Protein AF-A0A2G1WQ79-F1 (afdb_monomer_lite)

pLDDT: mean 85.89, std 14.42, range [41.16, 98.31]

Foldseek 3Di:
DAAEALLAQVVCVVVQQHHPFLADDDDDDDVPPCSLVSLLSSQLLLLCVVFPVPVSCVRRNDGGPSHDRFPAAEEEEQADDLVRSLVVSVVRDPPVSSVGRSVGYHYHYNPCLNCVPPPDDPVVRDDPDDDPDDDDPDCRLVSSLVVVVVCCVVPVASYHYHYHDLCSNVVVDDPPHDPVVSVVSVVVSSVVRNVSVD

Radius of gyration: 17.74 Å; chains: 1; bounding box: 44×34×51 Å

Sequence (198 aa):
MSSVPFGIARLDSIFGGGAPAGSVVLLAGEAGAGAREFAYTSAAMNALARTDEELFDLYYGDIDADAALPDSVHYISFTADTDAITREMAYTMADEIVDTAVDEIAFRDLSPEYFQLSPVPRDWYETETASITELGDRGEYEDVLTAFGDYLSEHGRGSLVCIDSVTDLVSMVSDDTDWSDVAMVMKGLKKAAYEWDA

Secondary structure (DSSP, 8-state):
-PEEP-S-HHHHHHHTSSEETT--------TTSSHHHHHHHHHHHHHHTTT-HHHHHHHT-PPPTTB---SEEEEEESS--HHHHHHHHHHHS-HHHHHHHHTTEEEEE-HHHHHTT-SS-GGGT--S---S----SS-HHHHHHHHHHHHHHHH-TTEEEEEETTTHHHHT--TT--HHHHHHHHHHHHHHHHHHH-

Structure (mmCIF, N/CA/C/O backbone):
data_AF-A0A2G1WQ79-F1
#
_entry.id   AF-A0A2G1WQ79-F1
#
loop_
_atom_site.group_PDB
_atom_site.id
_atom_site.type_symbol
_atom_site.label_atom_id
_atom_site.label_alt_id
_atom_site.label_comp_id
_atom_site.label_asym_id
_atom_site.label_entity_id
_atom_site.label_seq_id
_atom_site.pdbx_PDB_ins_code
_atom_site.Cartn_x
_atom_site.Cartn_y
_atom_site.Cartn_z
_atom_site.occupancy
_atom_site.B_iso_or_equiv
_atom_site.auth_seq_id
_atom_site.auth_comp_id
_atom_site.auth_asym_id
_atom_site.auth_atom_id
_atom_site.pdbx_PDB_model_num
ATOM 1 N N . MET A 1 1 ? -18.754 3.807 5.052 1.00 57.84 1 MET A N 1
ATOM 2 C CA . MET A 1 1 ? -17.465 3.530 4.397 1.00 57.84 1 MET A CA 1
ATOM 3 C C . MET A 1 1 ? -16.537 3.202 5.530 1.00 57.84 1 MET A C 1
ATOM 5 O O . MET A 1 1 ? -16.446 4.034 6.425 1.00 57.84 1 MET A O 1
ATOM 9 N N . SER A 1 2 ? -16.008 1.987 5.557 1.00 84.44 2 SER A N 1
ATOM 10 C CA . SER A 1 2 ? -15.055 1.591 6.586 1.00 84.44 2 SER A CA 1
ATOM 11 C C . SER A 1 2 ? -13.703 2.241 6.308 1.00 84.44 2 SER A C 1
ATOM 13 O O . SER A 1 2 ? -13.310 2.399 5.149 1.00 84.44 2 SER A O 1
ATOM 15 N N . SER A 1 3 ? -13.017 2.666 7.356 1.00 92.38 3 SER A N 1
ATOM 16 C CA . SER A 1 3 ? -11.622 3.100 7.308 1.00 92.38 3 SER A CA 1
ATOM 17 C C . SER A 1 3 ? -10.689 1.900 7.504 1.00 92.38 3 SER A C 1
ATOM 19 O O . SER A 1 3 ? -11.047 0.929 8.158 1.00 92.38 3 SER A O 1
ATOM 21 N N . VAL A 1 4 ? -9.505 1.942 6.904 1.00 94.94 4 VAL A N 1
ATOM 22 C CA . VAL A 1 4 ? -8.431 0.967 7.101 1.00 94.94 4 VAL A CA 1
ATOM 23 C C . VAL A 1 4 ? -7.404 1.589 8.051 1.00 94.94 4 VAL A C 1
ATOM 25 O O . VAL A 1 4 ? -6.912 2.685 7.746 1.00 94.94 4 VAL A O 1
ATOM 28 N N . PRO A 1 5 ? -7.063 0.929 9.173 1.00 96.00 5 PRO A N 1
ATOM 29 C CA . PRO A 1 5 ? -6.087 1.449 10.123 1.00 96.00 5 PRO A CA 1
ATOM 30 C C . PRO A 1 5 ? -4.717 1.708 9.491 1.00 96.00 5 PRO A C 1
ATOM 32 O O . PRO A 1 5 ? -4.207 0.903 8.713 1.00 96.00 5 PRO A O 1
ATOM 35 N N . PHE A 1 6 ? -4.062 2.793 9.894 1.00 95.75 6 PHE A N 1
ATOM 36 C CA . PHE A 1 6 ? -2.644 3.034 9.631 1.00 95.75 6 PHE A CA 1
ATOM 37 C C . PHE A 1 6 ? -1.725 2.204 10.533 1.00 95.75 6 PHE A C 1
ATOM 39 O O . PHE A 1 6 ? -0.509 2.265 10.375 1.00 95.75 6 PHE A O 1
ATOM 46 N N . GLY A 1 7 ? -2.264 1.480 11.518 1.00 94.81 7 GLY A N 1
ATOM 47 C CA . GLY A 1 7 ? -1.464 0.718 12.477 1.00 94.81 7 GLY A CA 1
ATOM 48 C C . GLY A 1 7 ? -0.873 1.581 13.595 1.00 94.81 7 GLY A C 1
ATOM 49 O O . GLY A 1 7 ? -0.013 1.127 14.344 1.00 94.81 7 GLY A O 1
ATOM 50 N N . ILE A 1 8 ? -1.330 2.829 13.745 1.00 95.19 8 ILE A N 1
ATOM 51 C CA . ILE A 1 8 ? -0.881 3.741 14.799 1.00 95.19 8 ILE A CA 1
ATOM 52 C C . ILE A 1 8 ? -2.111 4.236 15.554 1.00 95.19 8 ILE A C 1
ATOM 54 O O . ILE A 1 8 ? -2.712 5.239 15.176 1.00 95.19 8 ILE A O 1
ATOM 58 N N . ALA A 1 9 ? -2.439 3.601 16.682 1.00 93.31 9 ALA A N 1
ATOM 59 C CA . ALA A 1 9 ? -3.685 3.830 17.425 1.00 93.31 9 ALA A CA 1
ATOM 60 C C . ALA A 1 9 ? -4.020 5.317 17.692 1.00 93.31 9 ALA A C 1
ATOM 62 O O . ALA A 1 9 ? -5.159 5.770 17.538 1.00 93.31 9 ALA A O 1
ATOM 63 N N . ARG A 1 10 ? -3.021 6.138 18.052 1.00 93.12 10 ARG A N 1
ATOM 64 C CA . ARG A 1 10 ? -3.239 7.586 18.250 1.00 93.12 10 ARG A CA 1
ATOM 65 C C . ARG A 1 10 ? -3.546 8.338 16.961 1.00 93.12 10 ARG A C 1
ATOM 67 O O . ARG A 1 10 ? -4.259 9.331 17.009 1.00 93.12 10 ARG A O 1
ATOM 74 N N . LEU A 1 11 ? -2.958 7.930 15.846 1.00 93.94 11 LEU A N 1
ATOM 75 C CA . LEU A 1 11 ? -3.223 8.550 14.557 1.00 93.94 11 LEU A CA 1
ATOM 76 C C . LEU A 1 11 ? -4.584 8.104 14.028 1.00 93.94 11 LEU A C 1
ATOM 78 O O . LEU A 1 11 ? -5.379 8.937 13.606 1.00 93.94 11 LEU A O 1
ATOM 82 N N . ASP A 1 12 ? -4.871 6.811 14.131 1.00 95.25 12 ASP A N 1
ATOM 83 C CA . ASP A 1 12 ? -6.124 6.221 13.678 1.00 95.25 12 ASP A CA 1
ATOM 84 C C . ASP A 1 12 ? -7.319 6.809 14.428 1.00 95.25 12 ASP A C 1
ATOM 86 O O . ASP A 1 12 ? -8.290 7.220 13.799 1.00 95.25 12 ASP A O 1
ATOM 90 N N . SER A 1 13 ? -7.216 7.009 15.745 1.00 90.94 13 SER A N 1
ATOM 91 C CA . SER A 1 13 ? -8.258 7.710 16.517 1.00 90.94 13 SER A CA 1
ATOM 92 C C . SER A 1 13 ? -8.460 9.180 16.116 1.00 90.94 13 SER A C 1
ATOM 94 O O . SER A 1 13 ? -9.569 9.697 16.238 1.00 90.94 13 SER A O 1
ATOM 96 N N . ILE A 1 14 ? -7.433 9.872 15.605 1.00 92.56 14 ILE A N 1
ATOM 97 C CA . ILE A 1 14 ? -7.581 11.243 15.080 1.00 92.56 14 ILE A CA 1
ATOM 98 C C . ILE A 1 14 ? -8.365 11.241 13.760 1.00 92.56 14 ILE A C 1
ATOM 100 O O . ILE A 1 14 ? -9.114 12.184 13.496 1.00 92.56 14 ILE A O 1
ATOM 104 N N . PHE A 1 15 ? -8.201 10.198 12.944 1.00 89.62 15 PHE A N 1
ATOM 105 C CA . PHE A 1 15 ? -8.840 10.072 11.633 1.00 89.62 15 PHE A CA 1
ATOM 106 C C . PHE A 1 15 ? -10.124 9.229 11.630 1.00 89.62 15 PHE A C 1
ATOM 108 O O . PHE A 1 15 ? -10.752 9.113 10.581 1.00 89.62 15 PHE A O 1
ATOM 115 N N . GLY A 1 16 ? -10.552 8.703 12.783 1.00 89.44 16 GLY A N 1
ATOM 116 C CA . GLY A 1 16 ? -11.742 7.854 12.892 1.00 89.44 16 GLY A CA 1
ATOM 117 C C . GLY A 1 16 ? -11.524 6.478 12.266 1.00 89.44 16 GLY A C 1
ATOM 118 O O . GLY A 1 16 ? -12.264 6.073 11.374 1.00 89.44 16 GLY A O 1
ATOM 119 N N . GLY A 1 17 ? -10.452 5.794 12.672 1.00 91.19 17 GLY A N 1
ATOM 120 C CA . GLY A 1 17 ? -10.144 4.430 12.241 1.00 91.19 17 GLY A CA 1
ATOM 121 C C . GLY A 1 17 ? -9.137 4.296 11.100 1.00 91.19 17 GLY A C 1
ATOM 122 O O . GLY A 1 17 ? -8.897 3.184 10.647 1.00 91.19 17 GLY A O 1
ATOM 123 N N . GLY A 1 18 ? -8.545 5.405 10.645 1.00 94.19 18 GLY A N 1
ATOM 124 C CA . GLY A 1 18 ? -7.481 5.416 9.636 1.00 94.19 18 GLY A CA 1
ATOM 125 C C . GLY A 1 18 ? -7.905 6.014 8.293 1.00 94.19 18 GLY A C 1
ATOM 126 O O . GLY A 1 18 ? -8.674 6.978 8.238 1.00 94.19 18 GLY A O 1
ATOM 127 N N . ALA A 1 19 ? -7.368 5.492 7.192 1.00 93.69 19 ALA A N 1
ATOM 128 C CA . ALA A 1 19 ? -7.663 5.986 5.848 1.00 93.69 19 ALA A CA 1
ATOM 129 C C . ALA A 1 19 ? -9.020 5.463 5.359 1.00 93.69 19 ALA A C 1
ATOM 131 O O . ALA A 1 19 ? -9.277 4.274 5.497 1.00 93.69 19 ALA A O 1
ATOM 132 N N . PRO A 1 20 ? -9.881 6.270 4.717 1.00 93.06 20 PRO A N 1
ATOM 133 C CA . PRO A 1 20 ? -11.062 5.732 4.046 1.00 93.06 20 PRO A CA 1
ATOM 134 C C . PRO A 1 20 ? -10.668 4.639 3.046 1.00 93.06 20 PRO A C 1
ATOM 136 O O . PRO A 1 20 ? -9.718 4.829 2.279 1.00 93.06 20 PRO A O 1
ATOM 139 N N . ALA A 1 21 ? -11.388 3.520 3.032 1.00 91.88 21 ALA A N 1
ATOM 140 C CA . ALA A 1 21 ? -11.156 2.487 2.035 1.00 91.88 21 ALA A CA 1
ATOM 141 C C . ALA A 1 21 ? -11.353 3.041 0.599 1.00 91.88 21 ALA A C 1
ATOM 143 O O . ALA A 1 21 ? -12.000 4.073 0.373 1.00 91.88 21 ALA A O 1
ATOM 144 N N . GLY A 1 22 ? -10.624 2.454 -0.354 1.00 92.81 22 GLY A N 1
ATOM 145 C CA . GLY A 1 22 ? -10.513 2.955 -1.729 1.00 92.81 22 GLY A CA 1
ATOM 146 C C . GLY A 1 22 ? -9.751 4.276 -1.897 1.00 92.81 22 GLY A C 1
ATOM 147 O O . GLY A 1 22 ? -9.851 4.930 -2.941 1.00 92.81 22 GLY A O 1
ATOM 148 N N . SER A 1 23 ? -8.995 4.708 -0.884 1.00 92.88 23 SER A N 1
ATOM 149 C CA . SER A 1 23 ? -8.138 5.893 -0.963 1.00 92.88 23 SER A CA 1
ATOM 150 C C . SER A 1 23 ? -6.669 5.546 -1.218 1.00 92.88 23 SER A C 1
ATOM 152 O O . SER A 1 23 ? -6.224 4.419 -1.030 1.00 92.88 23 SER A O 1
ATOM 154 N N . VAL A 1 24 ? -5.909 6.547 -1.666 1.00 94.38 24 VAL A N 1
ATOM 155 C CA . VAL A 1 24 ? -4.448 6.475 -1.795 1.00 94.38 24 VAL A CA 1
ATOM 156 C C . VAL A 1 24 ? -3.853 7.530 -0.878 1.00 94.38 24 VAL A C 1
ATOM 158 O O . VAL A 1 24 ? -4.160 8.719 -1.021 1.00 94.38 24 VAL A O 1
ATOM 161 N N . VAL A 1 25 ? -2.992 7.101 0.042 1.00 94.50 25 VAL A N 1
ATOM 162 C CA . VAL A 1 25 ? -2.287 7.974 0.984 1.00 94.50 25 VAL A CA 1
ATOM 163 C C . VAL A 1 25 ? -0.833 8.098 0.546 1.00 94.50 25 VAL A C 1
ATOM 165 O O . VAL A 1 25 ? -0.101 7.116 0.506 1.00 94.50 25 VAL A O 1
ATOM 168 N N . LEU A 1 26 ? -0.417 9.316 0.196 1.00 93.31 26 LEU A N 1
ATOM 169 C CA . LEU A 1 26 ? 0.967 9.608 -0.170 1.00 93.31 26 LEU A CA 1
ATOM 170 C C . LEU A 1 26 ? 1.729 10.120 1.054 1.00 93.31 26 LEU A C 1
ATOM 172 O O . LEU A 1 26 ? 1.433 11.204 1.561 1.00 93.31 26 LEU A O 1
ATOM 176 N N . LEU A 1 27 ? 2.732 9.364 1.492 1.00 92.44 27 LEU A N 1
ATOM 177 C CA . LEU A 1 27 ? 3.645 9.770 2.557 1.00 92.44 27 LEU A CA 1
ATOM 178 C C . LEU A 1 27 ? 4.760 10.632 1.959 1.00 92.44 27 LEU A C 1
ATOM 180 O O . LEU A 1 27 ? 5.624 10.136 1.242 1.00 92.44 27 LEU A O 1
ATOM 184 N N . ALA A 1 28 ? 4.728 11.935 2.235 1.00 90.88 28 ALA A N 1
ATOM 185 C CA . ALA A 1 28 ? 5.751 12.877 1.792 1.00 90.88 28 ALA A CA 1
ATOM 186 C C . ALA A 1 28 ? 6.527 13.403 3.004 1.00 90.88 28 ALA A C 1
ATOM 188 O O . ALA A 1 28 ? 5.964 14.087 3.859 1.00 90.88 28 ALA A O 1
ATOM 189 N N . GLY A 1 29 ? 7.820 13.096 3.068 1.00 86.12 29 GLY A N 1
ATOM 190 C CA . GLY A 1 29 ? 8.700 13.515 4.153 1.00 86.12 29 GLY A CA 1
ATOM 191 C C . GLY A 1 29 ? 10.157 13.590 3.710 1.00 86.12 29 GLY A C 1
ATOM 192 O O . GLY A 1 29 ? 10.536 13.027 2.686 1.00 86.12 29 GLY A O 1
ATOM 193 N N . GLU A 1 30 ? 10.968 14.316 4.476 1.00 88.44 30 GLU A N 1
ATOM 194 C CA . GLU A 1 30 ? 12.421 14.335 4.294 1.00 88.44 30 GLU A CA 1
ATOM 195 C C . GLU A 1 30 ? 13.052 13.028 4.801 1.00 88.44 30 GLU A C 1
ATOM 197 O O . GLU A 1 30 ? 12.440 12.269 5.558 1.00 88.44 30 GLU A O 1
ATOM 202 N N . ALA A 1 31 ? 14.299 12.764 4.406 1.00 85.00 31 ALA A N 1
ATOM 203 C CA . ALA A 1 31 ? 15.043 11.615 4.909 1.00 85.00 31 ALA A CA 1
ATOM 204 C C . ALA A 1 31 ? 15.093 11.629 6.450 1.00 85.00 31 ALA A C 1
ATOM 206 O O . ALA A 1 31 ? 15.453 12.636 7.061 1.00 85.00 31 ALA A O 1
ATOM 207 N N . GLY A 1 32 ? 14.722 10.509 7.073 1.00 85.19 32 GLY A N 1
ATOM 208 C CA . GLY A 1 32 ? 14.643 10.386 8.532 1.00 85.19 32 GLY A CA 1
ATOM 209 C C . GLY A 1 32 ? 13.378 10.976 9.170 1.00 85.19 32 GLY A C 1
ATOM 210 O O . GLY A 1 32 ? 13.280 10.993 10.393 1.00 85.19 32 GLY A O 1
ATOM 211 N N . ALA A 1 33 ? 12.395 11.434 8.385 1.00 91.25 33 ALA A N 1
ATOM 212 C CA . ALA A 1 33 ? 11.110 11.909 8.910 1.00 91.25 33 ALA A CA 1
ATOM 213 C C . ALA A 1 33 ? 10.148 10.779 9.335 1.00 91.25 33 ALA A C 1
ATOM 215 O O . ALA A 1 33 ? 9.066 11.072 9.839 1.00 91.25 33 ALA A O 1
ATOM 216 N N . GLY A 1 34 ? 10.520 9.509 9.138 1.00 91.62 34 GLY A N 1
ATOM 217 C CA . GLY A 1 34 ? 9.728 8.357 9.576 1.00 91.62 34 GLY A CA 1
ATOM 218 C C . GLY A 1 34 ? 8.769 7.778 8.530 1.00 91.62 34 GLY A C 1
ATOM 219 O O . GLY A 1 34 ? 7.899 6.997 8.892 1.00 91.62 34 GLY A O 1
ATOM 220 N N . ALA A 1 35 ? 8.847 8.180 7.254 1.00 92.75 35 ALA A N 1
ATOM 221 C CA . ALA A 1 35 ? 7.892 7.726 6.231 1.00 92.75 35 ALA A CA 1
ATOM 222 C C . ALA A 1 35 ? 7.987 6.215 5.955 1.00 92.75 35 ALA A C 1
ATOM 224 O O . ALA A 1 35 ? 6.964 5.557 5.768 1.00 92.75 35 ALA A O 1
ATOM 225 N N . ARG A 1 36 ? 9.206 5.665 5.971 1.00 92.25 36 ARG A N 1
ATOM 226 C CA . ARG A 1 36 ? 9.441 4.234 5.756 1.00 92.25 36 ARG A CA 1
ATOM 227 C C . ARG A 1 36 ? 9.007 3.421 6.972 1.00 92.25 36 ARG A C 1
ATOM 229 O O . ARG A 1 36 ? 8.264 2.457 6.840 1.00 92.25 36 ARG A O 1
ATOM 236 N N . GLU A 1 37 ? 9.363 3.889 8.164 1.00 94.94 37 GLU A N 1
ATOM 237 C CA . GLU A 1 37 ? 8.956 3.311 9.445 1.00 94.94 37 GLU A CA 1
ATOM 238 C C . GLU A 1 37 ? 7.434 3.341 9.625 1.00 94.94 37 GLU A C 1
ATOM 240 O O . GLU A 1 37 ? 6.848 2.405 10.168 1.00 94.94 37 GLU A O 1
ATOM 245 N N . PHE A 1 38 ? 6.772 4.385 9.121 1.00 95.88 38 PHE A N 1
ATOM 246 C CA . PHE A 1 38 ? 5.318 4.447 9.052 1.00 95.88 38 PHE A CA 1
ATOM 247 C C . PHE A 1 38 ? 4.755 3.338 8.160 1.00 95.88 38 PHE A C 1
ATOM 249 O O . PHE A 1 38 ? 3.831 2.643 8.574 1.00 95.88 38 PHE A O 1
ATOM 256 N N . ALA A 1 39 ? 5.305 3.146 6.956 1.00 95.94 39 ALA A N 1
ATOM 257 C CA . ALA A 1 39 ? 4.863 2.086 6.051 1.00 95.94 39 ALA A CA 1
ATOM 258 C C . ALA A 1 39 ? 5.087 0.689 6.656 1.00 95.94 39 ALA A C 1
ATOM 260 O O . ALA A 1 39 ? 4.185 -0.145 6.595 1.00 95.94 39 ALA A O 1
ATOM 261 N N . TYR A 1 40 ? 6.235 0.453 7.301 1.00 96.94 40 TYR A N 1
ATOM 262 C CA . TYR A 1 40 ? 6.512 -0.786 8.040 1.00 96.94 40 TYR A CA 1
ATOM 263 C C . TYR A 1 40 ? 5.507 -1.022 9.160 1.00 96.94 40 TYR A C 1
ATOM 265 O O . TYR A 1 40 ? 4.926 -2.099 9.240 1.00 96.94 40 TYR A O 1
ATOM 273 N N . THR A 1 41 ? 5.242 0.000 9.975 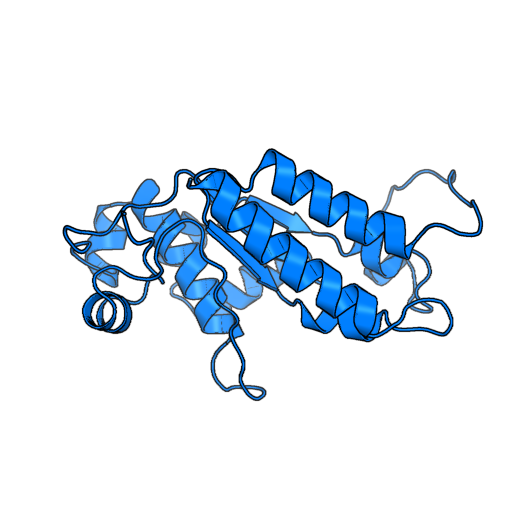1.00 96.88 41 THR A N 1
ATOM 274 C CA . THR A 1 41 ? 4.268 -0.086 11.070 1.00 96.88 41 THR A CA 1
ATOM 275 C C . THR A 1 41 ? 2.869 -0.382 10.538 1.00 96.88 41 THR A C 1
ATOM 277 O O . THR A 1 41 ? 2.190 -1.265 11.055 1.00 96.88 41 THR A O 1
ATOM 280 N N . SER A 1 42 ? 2.452 0.310 9.477 1.00 97.31 42 SER A N 1
ATOM 281 C CA . SER A 1 42 ? 1.146 0.115 8.851 1.00 97.31 42 SER A CA 1
ATOM 282 C C . SER A 1 42 ? 0.980 -1.298 8.307 1.00 97.31 42 SER A C 1
ATOM 284 O O . SER A 1 42 ? -0.055 -1.916 8.553 1.00 97.31 42 SER A O 1
ATOM 286 N N . ALA A 1 43 ? 1.982 -1.826 7.605 1.00 97.69 43 ALA A N 1
ATOM 287 C CA . ALA A 1 43 ? 1.942 -3.190 7.095 1.00 97.69 43 ALA A CA 1
ATOM 288 C C . ALA A 1 43 ? 1.939 -4.217 8.236 1.00 97.69 43 ALA A C 1
ATOM 290 O O . ALA A 1 43 ? 1.053 -5.068 8.300 1.00 97.69 43 ALA A O 1
ATOM 291 N N . ALA A 1 44 ? 2.881 -4.093 9.173 1.00 97.44 44 ALA A N 1
ATOM 292 C CA . ALA A 1 44 ? 3.054 -5.041 10.263 1.00 97.44 44 ALA A CA 1
ATOM 293 C C . ALA A 1 44 ? 1.836 -5.109 11.182 1.00 97.44 44 ALA A C 1
ATOM 295 O O . ALA A 1 44 ? 1.370 -6.198 11.486 1.00 97.44 44 ALA A O 1
ATOM 296 N N . MET A 1 45 ? 1.276 -3.969 11.592 1.00 96.88 45 MET A N 1
ATOM 297 C CA . MET A 1 45 ? 0.146 -3.953 12.525 1.00 96.88 45 MET A CA 1
ATOM 298 C C . MET A 1 45 ? -1.134 -4.492 11.885 1.00 96.88 45 MET A C 1
ATOM 300 O O . MET A 1 45 ? -1.863 -5.239 12.528 1.00 96.88 45 MET A O 1
ATOM 304 N N . ASN A 1 46 ? -1.397 -4.178 10.612 1.00 96.44 46 ASN A N 1
ATOM 305 C CA . ASN A 1 46 ? -2.563 -4.731 9.916 1.00 96.44 46 ASN A CA 1
ATOM 306 C C . ASN A 1 46 ? -2.413 -6.231 9.610 1.00 96.44 46 ASN A C 1
ATOM 308 O O . ASN A 1 46 ? -3.415 -6.942 9.584 1.00 96.44 46 ASN A O 1
ATOM 312 N N . ALA A 1 47 ? -1.188 -6.727 9.408 1.00 96.25 47 ALA A N 1
ATOM 313 C CA . ALA A 1 47 ? -0.925 -8.161 9.290 1.00 96.25 47 ALA A CA 1
ATOM 314 C C . ALA A 1 47 ? -1.051 -8.871 10.650 1.00 96.25 47 ALA A C 1
ATOM 316 O O . ALA A 1 47 ? -1.700 -9.914 10.754 1.00 96.25 47 ALA A O 1
ATOM 317 N N . LEU A 1 48 ? -0.508 -8.264 11.709 1.00 94.62 48 LEU A N 1
ATOM 318 C CA . LEU A 1 48 ? -0.546 -8.778 13.077 1.00 94.62 48 LEU A CA 1
ATOM 319 C C . LEU A 1 48 ? -1.981 -8.936 13.591 1.00 94.62 48 LEU A C 1
ATOM 321 O O . LEU A 1 48 ? -2.323 -9.968 14.158 1.00 94.62 48 LEU A O 1
ATOM 325 N N . ALA A 1 49 ? -2.851 -7.962 13.310 1.00 91.50 49 ALA A N 1
ATOM 326 C CA . ALA A 1 49 ? -4.264 -7.992 13.693 1.00 91.50 49 ALA A CA 1
ATOM 327 C C . ALA A 1 49 ? -5.025 -9.230 13.187 1.00 91.50 49 ALA A C 1
ATOM 329 O O . ALA A 1 49 ? -6.074 -9.582 13.723 1.00 91.50 49 ALA A O 1
ATOM 330 N N . ARG A 1 50 ? -4.523 -9.876 12.128 1.00 88.00 50 ARG A N 1
ATOM 331 C CA . ARG A 1 50 ? -5.139 -11.062 11.522 1.00 88.00 50 ARG A CA 1
ATOM 332 C C . ARG A 1 50 ? -4.584 -12.372 12.075 1.00 88.00 50 ARG A C 1
ATOM 334 O O . ARG A 1 50 ? -5.164 -13.422 11.805 1.00 88.00 50 ARG A O 1
ATOM 341 N N . THR A 1 51 ? -3.466 -12.327 12.794 1.00 87.31 51 THR A N 1
ATOM 342 C CA . THR A 1 51 ? -2.612 -13.499 13.046 1.00 87.31 51 THR A CA 1
ATOM 343 C C . THR A 1 51 ? -2.304 -13.721 14.510 1.00 87.31 51 THR A C 1
ATOM 345 O O . THR A 1 51 ? -2.303 -14.867 14.955 1.00 87.31 51 THR A O 1
ATOM 348 N N . ASP A 1 52 ? -2.155 -12.641 15.271 1.00 91.56 52 ASP A N 1
ATOM 349 C CA . ASP A 1 52 ? -2.019 -12.673 16.719 1.00 91.56 52 ASP A CA 1
ATOM 350 C C . ASP A 1 52 ? -2.800 -11.504 17.338 1.00 91.56 52 ASP A C 1
ATOM 352 O O . ASP A 1 52 ? -2.299 -10.391 17.506 1.00 91.56 52 ASP A O 1
ATOM 356 N N . GLU A 1 53 ? -4.071 -11.769 17.653 1.00 89.06 53 GLU A N 1
ATOM 357 C CA . GLU A 1 53 ? -4.986 -10.796 18.263 1.00 89.06 53 GLU A CA 1
ATOM 358 C C . GLU A 1 53 ? -4.503 -10.348 19.652 1.00 89.06 53 GLU A C 1
ATOM 360 O O . GLU A 1 53 ? -4.692 -9.190 20.018 1.00 89.06 53 GLU A O 1
ATOM 365 N N . GLU A 1 54 ? -3.841 -11.227 20.415 1.00 92.62 54 GLU A N 1
ATOM 366 C CA . GLU A 1 54 ? -3.324 -10.890 21.748 1.00 92.62 54 GLU A CA 1
ATOM 367 C C . GLU A 1 54 ? -2.142 -9.920 21.645 1.00 92.62 54 GLU A C 1
ATOM 369 O O . GLU A 1 54 ? -2.075 -8.927 22.377 1.00 92.62 54 GLU A O 1
ATOM 374 N N . LEU A 1 55 ? -1.220 -10.174 20.713 1.00 93.31 55 LEU A N 1
ATOM 375 C CA . LEU A 1 55 ? -0.086 -9.291 20.462 1.00 93.31 55 LEU A CA 1
ATOM 376 C C . LEU A 1 55 ? -0.539 -7.971 19.825 1.00 93.31 55 LEU A C 1
ATOM 378 O O . LEU A 1 55 ? -0.028 -6.905 20.178 1.00 93.31 55 LEU A O 1
ATOM 382 N N . PHE A 1 56 ? -1.534 -8.015 18.937 1.00 94.19 56 PHE A N 1
ATOM 383 C CA . PHE A 1 56 ? -2.148 -6.816 18.375 1.00 94.19 56 PHE A CA 1
ATOM 384 C C . PHE A 1 56 ? -2.826 -5.957 19.453 1.00 94.19 56 PHE A C 1
ATOM 386 O O . PHE A 1 56 ? -2.577 -4.753 19.503 1.00 94.19 56 PHE A O 1
ATOM 393 N N . ASP A 1 57 ? -3.611 -6.540 20.363 1.00 93.31 57 ASP A N 1
ATOM 394 C CA . ASP A 1 57 ? -4.217 -5.808 21.487 1.00 93.31 57 ASP A CA 1
ATOM 395 C C . ASP A 1 57 ? -3.146 -5.184 22.401 1.00 93.31 57 ASP A C 1
ATOM 397 O O . ASP A 1 57 ? -3.259 -4.026 22.811 1.00 93.31 57 ASP A O 1
ATOM 401 N N . LEU A 1 58 ? -2.045 -5.902 22.650 1.00 93.19 58 LEU A N 1
ATOM 402 C CA . LEU A 1 58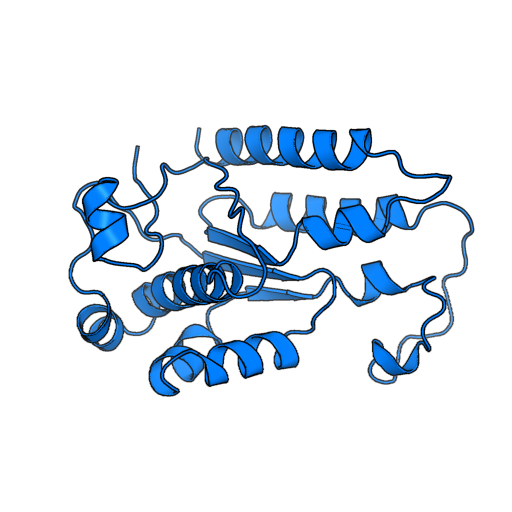 ? -0.941 -5.406 23.474 1.00 93.19 58 LEU A CA 1
ATOM 403 C C . LEU A 1 58 ? -0.274 -4.146 22.892 1.00 93.19 58 LEU A C 1
ATOM 405 O O . LEU A 1 58 ? 0.074 -3.232 23.648 1.00 93.19 58 LEU A O 1
ATOM 409 N N . TYR A 1 59 ? -0.063 -4.104 21.574 1.00 91.12 59 TYR A N 1
ATOM 410 C CA . TYR A 1 59 ? 0.678 -3.026 20.906 1.00 91.12 59 TYR A CA 1
ATOM 411 C C . TYR A 1 59 ? -0.206 -1.923 20.310 1.00 91.12 59 TYR A C 1
ATOM 413 O O . TYR A 1 59 ? 0.228 -0.768 20.243 1.00 91.12 59 TYR A O 1
ATOM 421 N N . TYR A 1 60 ? -1.424 -2.255 19.887 1.00 93.00 60 TYR A N 1
ATOM 422 C CA . TYR A 1 60 ? -2.353 -1.353 19.209 1.00 93.00 60 TYR A CA 1
ATOM 423 C C . TYR A 1 60 ? -3.624 -1.107 20.038 1.00 93.00 60 TYR A C 1
ATOM 425 O O . TYR A 1 60 ? -3.963 0.054 20.292 1.00 93.00 60 TYR A O 1
ATOM 433 N N . GLY A 1 61 ? -4.280 -2.177 20.499 1.00 91.69 61 GLY A N 1
ATOM 434 C CA . GLY A 1 61 ? -5.534 -2.144 21.263 1.00 91.69 61 GLY A CA 1
ATOM 435 C C . GLY A 1 61 ? -6.792 -2.264 20.394 1.00 91.69 61 GLY A C 1
ATOM 436 O O . GLY A 1 61 ? -6.774 -2.860 19.318 1.00 91.69 61 GLY A O 1
ATOM 437 N N . ASP A 1 62 ? -7.897 -1.670 20.849 1.00 89.12 62 ASP A N 1
ATOM 438 C CA . ASP A 1 62 ? -9.172 -1.710 20.128 1.00 89.12 62 ASP A CA 1
ATOM 439 C C . ASP A 1 62 ? -9.115 -0.945 18.791 1.00 89.12 62 ASP A C 1
ATOM 441 O O . ASP A 1 62 ? -8.635 0.193 18.712 1.00 89.12 62 ASP A O 1
ATOM 445 N N . ILE A 1 63 ? -9.691 -1.535 17.740 1.00 90.06 63 ILE A N 1
ATOM 446 C CA . ILE A 1 63 ? -9.961 -0.824 16.485 1.00 90.06 63 ILE A CA 1
ATOM 447 C C . ILE A 1 63 ? -11.176 0.099 16.633 1.00 90.06 63 ILE A C 1
ATOM 449 O O . ILE A 1 63 ? -12.108 -0.173 17.392 1.00 90.06 63 ILE A O 1
ATOM 453 N N . ASP A 1 64 ? -11.171 1.206 15.890 1.00 91.25 64 ASP A N 1
ATOM 454 C CA . ASP A 1 64 ? -12.314 2.118 15.854 1.00 91.25 64 ASP A CA 1
ATOM 455 C C . ASP A 1 64 ? -13.556 1.409 15.280 1.00 91.25 64 ASP A C 1
ATOM 457 O O . ASP A 1 64 ? -13.442 0.534 14.422 1.00 91.25 64 ASP A O 1
ATOM 461 N N . ALA A 1 65 ? -14.752 1.792 15.730 1.00 88.88 65 ALA A N 1
ATOM 462 C CA . ALA A 1 65 ? -16.003 1.174 15.289 1.00 88.88 65 ALA A CA 1
ATOM 463 C C . ALA A 1 65 ? -16.287 1.392 13.793 1.00 88.88 65 ALA A C 1
ATOM 465 O O . ALA A 1 65 ? -17.006 0.595 13.186 1.00 88.88 65 ALA A O 1
ATOM 466 N N . ASP A 1 66 ? -15.740 2.462 13.214 1.00 87.75 66 ASP A N 1
ATOM 467 C CA . ASP A 1 66 ? -15.839 2.750 11.785 1.00 87.75 66 ASP A CA 1
ATOM 468 C C . ASP A 1 66 ? -14.678 2.133 10.972 1.00 87.75 66 ASP A C 1
ATOM 470 O O . ASP A 1 66 ? -14.678 2.239 9.743 1.00 87.75 66 ASP A O 1
ATOM 474 N N . ALA A 1 67 ? -13.725 1.448 11.620 1.00 92.75 67 ALA A N 1
ATOM 475 C CA . ALA A 1 67 ? -12.598 0.787 10.966 1.00 92.75 67 ALA A CA 1
ATOM 476 C C . ALA A 1 67 ? -12.888 -0.679 10.602 1.00 92.75 67 ALA A C 1
ATOM 478 O O . ALA A 1 67 ? -13.622 -1.389 11.289 1.00 92.75 67 ALA A O 1
ATOM 479 N N . ALA A 1 68 ? -12.246 -1.159 9.540 1.00 93.19 68 ALA A N 1
ATOM 480 C CA . ALA A 1 68 ? -12.177 -2.564 9.171 1.00 93.19 68 ALA A CA 1
ATOM 481 C C . ALA A 1 68 ? -10.738 -2.934 8.797 1.00 93.19 68 ALA A C 1
ATOM 483 O O . ALA A 1 68 ? -10.043 -2.177 8.118 1.00 93.19 68 ALA A O 1
ATOM 484 N N . LEU A 1 69 ? -10.305 -4.114 9.236 1.00 93.38 69 LEU A N 1
ATOM 485 C CA . LEU A 1 69 ? -9.013 -4.668 8.845 1.00 93.38 69 LEU A CA 1
ATOM 486 C C . LEU A 1 69 ? -9.043 -5.088 7.367 1.00 93.38 69 LEU A C 1
ATOM 488 O O . LEU A 1 69 ? -10.083 -5.564 6.901 1.00 93.38 69 LEU A O 1
ATOM 492 N N . PRO A 1 70 ? -7.929 -4.936 6.632 1.00 94.75 70 PRO A N 1
ATOM 493 C CA . PRO A 1 70 ? -7.835 -5.419 5.260 1.00 94.75 70 PRO A CA 1
ATOM 494 C C . PRO A 1 70 ? -7.833 -6.957 5.219 1.00 94.75 70 PRO A C 1
ATOM 496 O O . PRO A 1 70 ? -7.380 -7.619 6.152 1.00 94.75 70 PRO A O 1
ATOM 499 N N . ASP A 1 71 ? -8.291 -7.541 4.113 1.00 94.81 71 ASP A N 1
ATOM 500 C CA . ASP A 1 71 ? -8.297 -8.991 3.887 1.00 94.81 71 ASP A CA 1
ATOM 501 C C . ASP A 1 71 ? -6.883 -9.551 3.684 1.00 94.81 71 ASP A C 1
ATOM 503 O O . ASP A 1 71 ? -6.634 -10.718 3.993 1.00 94.81 71 ASP A O 1
ATOM 507 N N . SER A 1 72 ? -5.964 -8.732 3.169 1.00 96.44 72 SER A N 1
ATOM 508 C CA . SER A 1 72 ? -4.549 -9.052 2.978 1.00 96.44 72 SER A CA 1
ATOM 509 C C . SER A 1 72 ? -3.679 -7.796 3.043 1.00 96.44 72 SER A C 1
ATOM 511 O O . SER A 1 72 ? -4.142 -6.677 2.802 1.00 96.44 72 SER A O 1
ATOM 513 N N . VAL A 1 73 ? -2.397 -7.985 3.356 1.00 98.19 73 VAL A N 1
ATOM 514 C CA . VAL A 1 73 ? -1.390 -6.921 3.352 1.00 98.19 73 VAL A CA 1
ATOM 515 C C . VAL A 1 73 ? -0.329 -7.256 2.315 1.00 98.19 73 VAL A C 1
ATOM 517 O O . VAL A 1 73 ? 0.206 -8.361 2.302 1.00 98.19 73 VAL A O 1
ATOM 520 N N . HIS A 1 74 ? -0.022 -6.296 1.450 1.00 98.31 74 HIS A N 1
ATOM 521 C CA . HIS A 1 74 ? 0.986 -6.426 0.407 1.00 98.31 74 HIS A CA 1
ATOM 522 C C . HIS A 1 74 ? 2.037 -5.335 0.568 1.00 98.31 74 HIS A C 1
ATOM 524 O O . HIS A 1 74 ? 1.698 -4.169 0.783 1.00 98.31 74 HIS A O 1
ATOM 530 N N . TYR A 1 75 ? 3.308 -5.699 0.428 1.00 98.31 75 TYR A N 1
ATOM 531 C CA . TYR A 1 75 ? 4.420 -4.759 0.505 1.00 98.31 75 TYR A CA 1
ATOM 532 C C . TYR A 1 75 ? 5.251 -4.847 -0.770 1.00 98.31 75 TYR A C 1
ATOM 534 O O . TYR A 1 75 ? 5.938 -5.837 -1.014 1.00 98.31 75 TYR A O 1
ATOM 542 N N . ILE A 1 76 ? 5.152 -3.820 -1.606 1.00 97.75 76 ILE A N 1
ATOM 543 C CA . ILE A 1 76 ? 5.795 -3.769 -2.915 1.00 97.75 76 ILE A CA 1
ATOM 544 C C . ILE A 1 76 ? 7.038 -2.897 -2.811 1.00 97.75 76 ILE A C 1
ATOM 546 O O . ILE A 1 76 ? 6.941 -1.743 -2.387 1.00 97.75 76 ILE A O 1
ATOM 550 N N . SER A 1 77 ? 8.178 -3.414 -3.260 1.00 95.44 77 SER A N 1
ATOM 551 C CA . SER A 1 77 ? 9.374 -2.606 -3.477 1.00 95.44 77 SER A CA 1
ATOM 552 C C . SER A 1 77 ? 9.887 -2.742 -4.898 1.00 95.44 77 SER A C 1
ATOM 554 O O . SER A 1 77 ? 9.799 -3.801 -5.512 1.00 95.44 77 SER A O 1
ATOM 556 N N . PHE A 1 78 ? 10.429 -1.643 -5.416 1.00 91.62 78 PHE A N 1
ATOM 557 C CA . PHE A 1 78 ? 11.066 -1.605 -6.727 1.00 91.62 78 PHE A CA 1
ATOM 558 C C . PHE A 1 78 ? 12.554 -1.930 -6.675 1.00 91.62 78 PHE A C 1
ATOM 560 O O . PHE A 1 78 ? 13.143 -2.194 -7.711 1.00 91.62 78 PHE A O 1
ATOM 567 N N . THR A 1 79 ? 13.189 -1.864 -5.506 1.00 90.75 79 THR A N 1
ATOM 568 C CA . THR A 1 79 ? 14.658 -1.900 -5.416 1.00 90.75 79 THR A CA 1
ATOM 569 C C . THR A 1 79 ? 15.193 -2.801 -4.312 1.00 90.75 79 THR A C 1
ATOM 571 O O . THR A 1 79 ? 16.389 -3.090 -4.312 1.00 90.75 79 THR A O 1
ATOM 574 N N . ALA A 1 80 ? 14.339 -3.246 -3.389 1.00 91.81 80 ALA A N 1
ATOM 575 C CA . ALA A 1 80 ? 14.716 -4.100 -2.276 1.00 91.81 80 ALA A CA 1
ATOM 576 C C . ALA A 1 80 ? 13.988 -5.446 -2.338 1.00 91.81 80 ALA A C 1
ATOM 578 O O . ALA A 1 80 ? 12.780 -5.506 -2.570 1.00 91.81 80 ALA A O 1
ATOM 579 N N . ASP A 1 81 ? 14.737 -6.508 -2.054 1.00 92.69 81 ASP A N 1
ATOM 580 C CA . ASP A 1 81 ? 14.181 -7.837 -1.849 1.00 92.69 81 ASP A CA 1
ATOM 581 C C . ASP A 1 81 ? 13.492 -7.961 -0.476 1.00 92.69 81 ASP A C 1
ATOM 583 O O . ASP A 1 81 ? 13.549 -7.078 0.391 1.00 92.69 81 ASP A O 1
ATOM 587 N N . THR A 1 82 ? 12.811 -9.089 -0.275 1.00 94.12 82 THR A N 1
ATOM 588 C CA . THR A 1 82 ? 12.089 -9.374 0.974 1.00 94.12 82 THR A CA 1
ATOM 589 C C . THR A 1 82 ? 13.030 -9.423 2.182 1.00 94.12 82 THR A C 1
ATOM 591 O O . THR A 1 82 ? 12.702 -8.888 3.241 1.00 94.12 82 THR A O 1
ATOM 594 N N . ASP A 1 83 ? 14.223 -9.999 2.036 1.00 94.12 83 ASP A N 1
ATOM 595 C CA . ASP A 1 83 ? 15.191 -10.136 3.131 1.00 94.12 83 ASP A CA 1
ATOM 596 C C . ASP A 1 83 ? 15.715 -8.770 3.601 1.00 94.12 83 ASP A C 1
ATOM 598 O O . ASP A 1 83 ? 15.915 -8.534 4.797 1.00 94.12 83 ASP A O 1
ATOM 602 N N . ALA A 1 84 ? 15.923 -7.835 2.676 1.00 94.56 84 ALA A N 1
ATOM 603 C CA . ALA A 1 84 ? 16.325 -6.475 2.986 1.00 94.56 84 ALA A CA 1
ATOM 604 C C . ALA A 1 84 ? 15.230 -5.738 3.763 1.00 94.56 84 ALA A C 1
ATOM 606 O O . ALA A 1 84 ? 15.531 -5.151 4.804 1.00 94.56 84 ALA A O 1
ATOM 607 N N . ILE A 1 85 ? 13.978 -5.807 3.300 1.00 95.69 85 ILE A N 1
ATOM 608 C CA . ILE A 1 85 ? 12.840 -5.129 3.936 1.00 95.69 85 ILE A CA 1
ATOM 609 C C . ILE A 1 85 ? 12.583 -5.695 5.336 1.00 95.69 85 ILE A C 1
ATOM 611 O O . ILE A 1 85 ? 12.511 -4.944 6.306 1.00 95.69 85 ILE A O 1
ATOM 615 N N . THR A 1 86 ? 12.510 -7.019 5.472 1.00 96.44 86 THR A N 1
ATOM 616 C CA . THR A 1 86 ? 12.267 -7.691 6.762 1.00 96.44 86 THR A CA 1
ATOM 617 C C . THR A 1 86 ? 13.369 -7.391 7.777 1.00 96.44 86 THR A C 1
ATOM 619 O O . THR A 1 86 ? 13.091 -7.104 8.943 1.00 96.44 86 THR A O 1
ATOM 622 N N . ARG A 1 87 ? 14.631 -7.346 7.335 1.00 95.88 87 ARG A N 1
ATOM 623 C CA . ARG A 1 87 ? 15.753 -6.923 8.179 1.00 95.88 87 ARG A CA 1
ATOM 624 C C . ARG A 1 87 ? 15.635 -5.464 8.621 1.00 95.88 87 ARG A C 1
ATOM 626 O O . ARG A 1 87 ? 15.979 -5.151 9.757 1.00 95.88 87 ARG A O 1
ATOM 633 N N . GLU A 1 88 ? 15.176 -4.566 7.753 1.00 95.56 88 GLU A N 1
ATOM 634 C CA . GLU A 1 88 ? 14.929 -3.172 8.135 1.00 95.56 88 GLU A CA 1
ATOM 635 C C . GLU A 1 88 ? 13.779 -3.035 9.143 1.00 95.56 88 GLU A C 1
ATOM 637 O O . GLU A 1 88 ? 13.895 -2.266 10.104 1.00 95.56 88 GLU A O 1
ATOM 642 N N . MET A 1 89 ? 12.710 -3.820 8.988 1.00 96.75 89 MET A N 1
ATOM 643 C CA . MET A 1 89 ? 11.630 -3.900 9.975 1.00 96.75 89 MET A CA 1
ATOM 644 C C . MET A 1 89 ? 12.173 -4.338 11.344 1.00 96.75 89 MET A C 1
ATOM 646 O O . MET A 1 89 ? 11.900 -3.677 12.345 1.00 96.75 89 MET A O 1
ATOM 650 N N . ALA A 1 90 ? 13.039 -5.356 11.392 1.00 96.81 90 ALA A N 1
ATOM 651 C CA . ALA A 1 90 ? 13.681 -5.822 12.628 1.00 96.81 90 ALA A CA 1
ATOM 652 C C . ALA A 1 90 ? 14.570 -4.764 13.315 1.00 96.81 90 ALA A C 1
ATOM 654 O O . ALA A 1 90 ? 14.776 -4.808 14.524 1.00 96.81 90 ALA A O 1
ATOM 655 N N . TYR A 1 91 ? 15.087 -3.770 12.585 1.00 94.75 91 TYR A N 1
ATOM 656 C CA . TYR A 1 91 ? 15.835 -2.666 13.204 1.00 94.75 91 TYR A CA 1
ATOM 657 C C . TYR A 1 91 ? 14.951 -1.609 13.865 1.00 94.75 91 TYR A C 1
ATOM 659 O O . TYR A 1 91 ? 15.453 -0.802 14.651 1.00 94.75 91 TYR A O 1
ATOM 667 N N . THR A 1 92 ? 13.663 -1.572 13.530 1.00 92.31 92 THR A N 1
ATOM 668 C CA . THR A 1 92 ? 12.757 -0.478 13.908 1.00 92.31 92 THR A CA 1
ATOM 669 C C . THR A 1 92 ? 11.575 -0.936 14.757 1.00 92.31 92 THR A C 1
ATOM 671 O O . THR A 1 92 ? 10.922 -0.102 15.387 1.00 92.31 92 THR A O 1
ATOM 674 N N . MET A 1 93 ? 11.330 -2.244 14.833 1.00 93.88 93 MET A N 1
ATOM 675 C CA . MET A 1 93 ? 10.189 -2.856 15.510 1.00 93.88 93 MET A CA 1
ATOM 676 C C . MET A 1 93 ? 10.647 -3.954 16.480 1.00 93.88 93 MET A C 1
ATOM 678 O O . MET A 1 93 ? 11.790 -4.398 16.433 1.00 93.88 93 MET A O 1
ATOM 682 N N . ALA A 1 94 ? 9.766 -4.371 17.395 1.00 94.75 94 ALA A N 1
ATOM 683 C CA . ALA A 1 94 ? 10.054 -5.494 18.284 1.00 94.75 94 ALA A CA 1
ATOM 684 C C . ALA A 1 94 ? 10.079 -6.811 17.492 1.00 94.75 94 ALA A C 1
ATOM 686 O O . ALA A 1 94 ? 9.190 -7.030 16.669 1.00 94.75 94 ALA A O 1
ATOM 687 N N . ASP A 1 95 ? 11.050 -7.684 17.781 1.00 94.56 95 ASP A N 1
ATOM 688 C CA . ASP A 1 95 ? 11.249 -8.952 17.059 1.00 94.56 95 ASP A CA 1
ATOM 689 C C . ASP A 1 95 ? 9.959 -9.787 16.995 1.00 94.56 95 ASP A C 1
ATOM 691 O O . ASP A 1 95 ? 9.578 -10.247 15.930 1.00 94.56 95 ASP A O 1
ATOM 695 N N . GLU A 1 96 ? 9.207 -9.873 18.098 1.00 94.00 96 GLU A N 1
ATOM 696 C CA . GLU A 1 96 ? 7.937 -10.616 18.164 1.00 94.00 96 GLU A CA 1
ATOM 697 C C . GLU A 1 96 ? 6.852 -10.099 17.201 1.00 94.00 96 GLU A C 1
ATOM 699 O O . GLU A 1 96 ? 6.045 -10.885 16.702 1.00 94.00 96 GLU A O 1
ATOM 704 N N . ILE A 1 97 ? 6.847 -8.794 16.897 1.00 94.44 97 ILE A N 1
ATOM 705 C CA . ILE A 1 97 ? 5.942 -8.215 15.896 1.00 94.44 97 ILE A CA 1
ATOM 706 C C . ILE A 1 97 ? 6.411 -8.603 14.499 1.00 94.44 97 ILE A C 1
ATOM 708 O O . ILE A 1 97 ? 5.595 -8.987 13.668 1.00 94.44 97 ILE A O 1
ATOM 712 N N . VAL A 1 98 ? 7.713 -8.483 14.231 1.00 95.31 98 VAL A N 1
ATOM 713 C CA . VAL A 1 98 ? 8.283 -8.749 12.904 1.00 95.31 98 VAL A CA 1
ATOM 714 C C . VAL A 1 98 ? 8.151 -10.226 12.560 1.00 95.31 98 VAL A C 1
ATOM 716 O O . VAL A 1 98 ? 7.600 -10.543 11.512 1.00 95.31 98 VAL A O 1
ATOM 719 N N . ASP A 1 99 ? 8.565 -11.111 13.465 1.00 93.62 99 ASP A N 1
ATOM 720 C CA . ASP A 1 99 ? 8.509 -12.563 13.294 1.00 93.62 99 ASP A CA 1
ATOM 721 C C . ASP A 1 99 ? 7.085 -13.047 12.984 1.00 93.62 99 ASP A C 1
ATOM 723 O O . ASP A 1 99 ? 6.904 -13.948 12.174 1.00 93.62 99 ASP A O 1
ATOM 727 N N . THR A 1 100 ? 6.070 -12.424 13.591 1.00 93.50 100 THR A N 1
ATOM 728 C CA . THR A 1 100 ? 4.662 -12.789 13.376 1.00 93.50 100 THR A CA 1
ATOM 729 C C . THR A 1 100 ? 4.082 -12.145 12.116 1.00 93.50 100 THR A C 1
ATOM 731 O O . THR A 1 100 ? 3.385 -12.794 11.341 1.00 93.50 100 THR A O 1
ATOM 734 N N . ALA A 1 101 ? 4.349 -10.856 11.894 1.00 94.50 101 ALA A N 1
ATOM 735 C CA . ALA A 1 101 ? 3.726 -10.107 10.810 1.00 94.50 101 ALA A CA 1
ATOM 736 C C . ALA A 1 101 ? 4.320 -10.436 9.435 1.00 94.50 101 ALA A C 1
ATOM 738 O O . ALA A 1 101 ? 3.595 -10.411 8.443 1.00 94.50 101 ALA A O 1
ATOM 739 N N . VAL A 1 102 ? 5.622 -10.728 9.354 1.00 94.69 102 VAL A N 1
ATOM 740 C CA . VAL A 1 102 ? 6.320 -10.973 8.080 1.00 94.69 102 VAL A CA 1
ATOM 741 C C . VAL A 1 102 ? 5.756 -12.182 7.341 1.00 94.69 102 VAL A C 1
ATOM 743 O O . VAL A 1 102 ? 5.608 -12.110 6.124 1.00 94.69 102 VAL A O 1
ATOM 746 N N . ASP A 1 103 ? 5.368 -13.238 8.057 1.00 92.12 103 ASP A N 1
ATOM 747 C CA . ASP A 1 103 ? 4.760 -14.436 7.460 1.00 92.12 103 ASP A CA 1
ATOM 748 C C . ASP A 1 103 ? 3.414 -14.142 6.766 1.00 92.12 103 ASP A C 1
ATOM 750 O O . ASP A 1 103 ? 2.953 -14.916 5.925 1.00 92.12 103 ASP A O 1
ATOM 754 N N . GLU A 1 104 ? 2.786 -13.010 7.092 1.00 95.19 104 GLU A N 1
ATOM 755 C CA . GLU A 1 104 ? 1.425 -12.650 6.675 1.00 95.19 104 GLU A CA 1
ATOM 756 C C . GLU A 1 104 ? 1.374 -11.410 5.783 1.00 95.19 104 GLU A C 1
ATOM 758 O O . GLU A 1 104 ? 0.315 -11.034 5.269 1.00 95.19 104 GLU A O 1
ATOM 763 N N . ILE A 1 105 ? 2.535 -10.803 5.539 1.00 97.88 105 ILE A N 1
ATOM 764 C CA . ILE A 1 105 ? 2.722 -9.771 4.530 1.00 97.88 105 ILE A CA 1
ATOM 765 C C . ILE A 1 105 ? 3.160 -10.444 3.230 1.00 97.88 105 ILE A C 1
ATOM 767 O O . ILE A 1 105 ? 4.201 -11.092 3.144 1.00 97.88 105 ILE A O 1
ATOM 771 N N . ALA A 1 106 ? 2.392 -10.229 2.166 1.00 97.94 106 ALA A N 1
ATOM 772 C CA . ALA A 1 106 ? 2.790 -10.630 0.827 1.00 97.94 106 ALA A CA 1
ATOM 773 C C . ALA A 1 106 ? 3.791 -9.615 0.254 1.00 97.94 106 ALA A C 1
ATOM 775 O O . ALA A 1 106 ? 3.409 -8.560 -0.262 1.00 97.94 106 ALA A O 1
ATOM 776 N N . PHE A 1 107 ? 5.082 -9.929 0.338 1.00 97.75 107 PHE A N 1
ATOM 777 C CA . PHE A 1 107 ? 6.127 -9.107 -0.267 1.00 97.75 107 PHE A CA 1
ATOM 778 C C . PHE A 1 107 ? 6.190 -9.316 -1.783 1.00 97.75 107 PHE A C 1
ATOM 780 O O . PHE A 1 107 ? 6.184 -10.446 -2.278 1.00 97.75 107 PHE A O 1
ATOM 787 N N . ARG A 1 108 ? 6.280 -8.215 -2.530 1.00 97.06 108 ARG A N 1
ATOM 788 C CA . ARG A 1 108 ? 6.534 -8.216 -3.970 1.00 97.06 108 ARG A CA 1
ATOM 789 C C . ARG A 1 108 ? 7.792 -7.419 -4.262 1.00 97.06 108 ARG A C 1
ATOM 791 O O . ARG A 1 108 ? 7.788 -6.192 -4.237 1.00 97.06 108 ARG A O 1
ATOM 798 N N . ASP A 1 109 ? 8.839 -8.164 -4.574 1.00 93.69 109 ASP A N 1
ATOM 799 C CA . ASP A 1 109 ? 10.083 -7.643 -5.114 1.00 93.69 109 ASP A CA 1
ATOM 800 C C . ASP A 1 109 ? 9.933 -7.440 -6.631 1.00 93.69 109 ASP A C 1
ATOM 802 O O . ASP A 1 109 ? 9.641 -8.396 -7.359 1.00 93.69 109 ASP A O 1
ATOM 806 N N . LEU A 1 110 ? 10.059 -6.187 -7.073 1.00 92.00 110 LEU A N 1
ATOM 807 C CA . LEU A 1 110 ? 10.133 -5.768 -8.477 1.00 92.00 110 LEU A CA 1
ATOM 808 C C . LEU A 1 110 ? 11.554 -5.329 -8.866 1.00 92.00 110 LEU A C 1
ATOM 810 O O . LEU A 1 110 ? 11.747 -4.756 -9.938 1.00 92.00 110 LEU A O 1
ATOM 814 N N . SER A 1 111 ? 12.552 -5.561 -8.007 1.00 88.38 111 SER A N 1
ATOM 815 C CA . SER A 1 111 ? 13.952 -5.251 -8.291 1.00 88.38 111 SER A CA 1
ATOM 816 C C . SER A 1 111 ? 14.514 -5.980 -9.513 1.00 88.38 111 SER A C 1
ATOM 8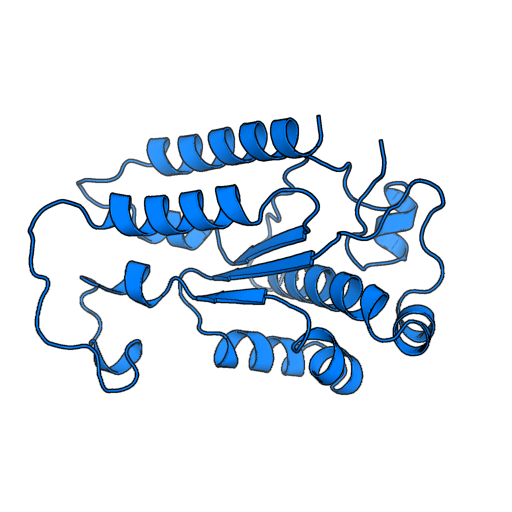18 O O . SER A 1 111 ? 15.270 -5.336 -10.249 1.00 88.38 111 SER A O 1
ATOM 820 N N . PRO A 1 112 ? 14.125 -7.236 -9.836 1.00 84.81 112 PRO A N 1
ATOM 821 C CA . PRO A 1 112 ? 14.558 -7.867 -11.074 1.00 84.81 112 PRO A CA 1
ATOM 822 C C . PRO A 1 112 ? 14.096 -7.073 -12.292 1.00 84.81 112 PRO A C 1
ATOM 824 O O . PRO A 1 112 ? 14.932 -6.723 -13.115 1.00 84.81 112 PRO A O 1
ATOM 827 N N . GLU A 1 113 ? 12.805 -6.734 -12.378 1.00 85.12 113 GLU A N 1
ATOM 828 C CA . GLU A 1 113 ? 12.217 -5.900 -13.431 1.00 85.12 113 GLU A CA 1
ATOM 829 C C . GLU A 1 113 ? 12.848 -4.500 -13.456 1.00 85.12 113 GLU A C 1
ATOM 831 O O . GLU A 1 113 ? 13.145 -3.968 -14.524 1.00 85.12 113 GLU A O 1
ATOM 836 N N . TYR A 1 114 ? 13.125 -3.921 -12.288 1.00 84.50 114 TYR A N 1
ATOM 837 C CA . TYR A 1 114 ? 13.697 -2.584 -12.164 1.00 84.50 114 TYR A CA 1
ATOM 838 C C . TYR A 1 114 ? 15.150 -2.496 -12.656 1.00 84.50 114 TYR A C 1
ATOM 840 O O . TYR A 1 114 ? 15.538 -1.497 -13.267 1.00 84.50 114 TYR A O 1
ATOM 848 N N . PHE A 1 115 ? 15.976 -3.516 -12.400 1.00 80.94 115 PHE A N 1
ATOM 849 C CA . PHE A 1 115 ? 17.413 -3.487 -12.692 1.00 80.94 115 PHE A CA 1
ATOM 850 C C . PHE A 1 115 ? 17.829 -4.170 -14.007 1.00 80.94 115 PHE A C 1
ATOM 852 O O . PHE A 1 115 ? 19.025 -4.144 -14.317 1.00 80.94 115 PHE A O 1
ATOM 859 N N . GLN A 1 116 ? 16.902 -4.716 -14.807 1.00 72.06 116 GLN A N 1
ATOM 860 C CA . GLN A 1 116 ? 17.212 -5.554 -15.987 1.00 72.06 116 GLN A CA 1
ATOM 861 C C . GLN A 1 116 ? 18.280 -4.967 -16.930 1.00 72.06 116 GLN A C 1
ATOM 863 O O . GLN A 1 116 ? 19.169 -5.699 -17.382 1.00 72.06 116 GLN A O 1
ATOM 868 N N . LEU A 1 117 ? 18.254 -3.652 -17.184 1.00 58.16 117 LEU A N 1
ATOM 869 C CA . LEU A 1 117 ? 19.248 -2.936 -18.003 1.00 58.16 117 LEU A CA 1
ATOM 870 C C . LEU A 1 117 ? 20.069 -1.883 -17.242 1.00 58.16 117 LEU A C 1
ATOM 872 O O . LEU A 1 117 ? 20.791 -1.083 -17.847 1.00 58.16 117 LEU A O 1
ATOM 876 N N . SER A 1 118 ? 20.002 -1.876 -15.914 1.00 65.44 118 SER A N 1
ATOM 877 C CA . SER A 1 118 ? 20.812 -0.963 -15.113 1.00 65.44 118 SER A CA 1
ATOM 878 C C . SER A 1 118 ? 22.311 -1.213 -15.355 1.00 65.44 118 SER A C 1
ATOM 880 O O . SER A 1 118 ? 22.730 -2.360 -15.527 1.00 65.44 118 SER A O 1
ATOM 882 N N . PRO A 1 119 ? 23.169 -0.170 -15.339 1.00 63.62 119 PRO A N 1
ATOM 883 C CA . PRO A 1 119 ? 24.621 -0.342 -15.444 1.00 63.62 119 PRO A CA 1
ATOM 884 C C . PRO A 1 119 ? 25.226 -1.089 -14.243 1.00 63.62 119 PRO A C 1
ATOM 886 O O . PRO A 1 119 ? 26.437 -1.329 -14.219 1.00 63.62 119 PRO A O 1
ATOM 889 N N . VAL A 1 120 ? 24.419 -1.407 -13.226 1.00 73.06 120 VAL A N 1
ATOM 890 C CA . VAL A 1 120 ? 24.851 -2.185 -12.067 1.00 73.06 120 VAL A CA 1
ATOM 891 C C . VAL A 1 120 ? 25.051 -3.660 -12.446 1.00 73.06 120 VAL A C 1
ATOM 893 O O . VAL A 1 120 ? 24.310 -4.201 -13.266 1.00 73.06 120 VAL A O 1
ATOM 896 N N . PRO A 1 121 ? 26.061 -4.334 -11.872 1.00 69.88 121 PRO A N 1
ATOM 897 C CA . PRO A 1 121 ? 26.285 -5.755 -12.114 1.00 69.88 121 PRO A CA 1
ATOM 898 C C . PRO A 1 121 ? 25.053 -6.609 -11.789 1.00 69.88 121 PRO A C 1
ATOM 900 O O . PRO A 1 121 ? 24.451 -6.438 -10.733 1.00 69.88 121 PRO A O 1
ATOM 903 N N . ARG A 1 122 ? 24.729 -7.568 -12.666 1.00 66.25 122 ARG A N 1
ATOM 904 C CA . ARG A 1 122 ? 23.579 -8.479 -12.497 1.00 66.25 122 ARG A CA 1
ATOM 905 C C . ARG A 1 122 ? 23.633 -9.287 -11.204 1.00 66.25 122 ARG A C 1
ATOM 907 O O . ARG A 1 122 ? 22.630 -9.405 -10.513 1.00 66.25 122 ARG A O 1
ATOM 914 N N . ASP A 1 123 ? 24.832 -9.713 -10.811 1.00 70.25 123 ASP A N 1
ATOM 915 C CA . ASP A 1 123 ? 25.080 -10.441 -9.558 1.00 70.25 123 ASP A CA 1
ATOM 916 C C . ASP A 1 123 ? 24.702 -9.643 -8.286 1.00 70.25 123 ASP A C 1
ATOM 918 O O . ASP A 1 123 ? 24.794 -10.174 -7.183 1.00 70.25 123 ASP A O 1
ATOM 922 N N . TRP A 1 124 ? 24.350 -8.352 -8.393 1.00 73.00 124 TRP A N 1
ATOM 923 C CA . TRP A 1 124 ? 23.897 -7.542 -7.254 1.00 73.00 124 TRP A CA 1
ATOM 924 C C . TRP A 1 124 ? 22.403 -7.682 -6.959 1.00 73.00 124 TRP A C 1
ATOM 926 O O . TRP A 1 124 ? 22.002 -7.352 -5.847 1.00 73.00 124 TRP A O 1
ATOM 936 N N . TYR A 1 125 ? 21.600 -8.130 -7.928 1.00 66.62 125 TYR A N 1
ATOM 937 C CA . TYR A 1 125 ? 20.142 -8.243 -7.796 1.00 66.62 125 TYR A CA 1
ATOM 938 C C . TYR A 1 125 ? 19.590 -9.607 -8.244 1.00 66.62 125 TYR A C 1
ATOM 940 O O . TYR A 1 125 ? 18.469 -9.957 -7.893 1.00 66.62 125 TYR A O 1
ATOM 948 N N . GLU A 1 126 ? 20.363 -10.417 -8.974 1.00 65.44 126 GLU A N 1
ATOM 949 C CA . GLU A 1 126 ? 19.997 -11.796 -9.310 1.00 65.44 126 GLU A CA 1
ATOM 950 C C . GLU A 1 126 ? 20.691 -12.791 -8.367 1.00 65.44 126 GLU A C 1
ATOM 952 O O . GLU A 1 126 ? 21.918 -12.838 -8.276 1.00 65.44 126 GLU A O 1
ATOM 957 N N . THR A 1 127 ? 19.912 -13.653 -7.707 1.00 56.44 127 THR A N 1
ATOM 958 C CA . THR A 1 127 ? 20.447 -14.856 -7.046 1.00 56.44 127 THR A CA 1
ATOM 959 C C . THR A 1 127 ? 20.530 -15.983 -8.087 1.00 56.44 127 THR A C 1
ATOM 961 O O . THR A 1 127 ? 19.533 -16.284 -8.739 1.00 56.44 127 THR A O 1
ATOM 964 N N . GLU A 1 128 ? 21.715 -16.580 -8.289 1.00 50.12 128 GLU A N 1
ATOM 965 C CA . GLU A 1 128 ? 22.043 -17.556 -9.353 1.00 50.12 128 GLU A CA 1
ATOM 966 C C . GLU A 1 128 ? 20.911 -18.552 -9.705 1.00 50.12 128 GLU A C 1
ATOM 968 O O . GLU A 1 128 ? 20.707 -19.549 -9.014 1.00 50.12 128 GLU A O 1
ATOM 973 N N . THR A 1 129 ? 20.206 -18.308 -10.820 1.00 42.47 129 THR A N 1
ATOM 974 C CA . THR A 1 129 ? 19.920 -19.204 -11.973 1.00 42.47 129 THR A CA 1
ATOM 975 C C . THR A 1 129 ? 18.748 -18.614 -12.779 1.00 42.47 129 THR A C 1
ATOM 977 O O . THR A 1 129 ? 17.648 -19.163 -12.787 1.00 42.47 129 THR A O 1
ATOM 980 N N . ALA A 1 130 ? 18.963 -17.507 -13.493 1.00 44.69 130 ALA A N 1
ATOM 981 C CA . ALA A 1 130 ? 18.059 -17.087 -14.566 1.00 44.69 130 ALA A CA 1
ATOM 982 C C . ALA A 1 130 ? 18.642 -17.557 -15.908 1.00 44.69 130 ALA A C 1
ATOM 984 O O . ALA A 1 130 ? 19.792 -17.276 -16.254 1.00 44.69 130 ALA A O 1
ATOM 985 N N . SER A 1 131 ? 17.887 -18.374 -16.644 1.00 44.19 131 SER A N 1
ATOM 986 C CA . SER A 1 131 ? 18.313 -18.905 -17.937 1.00 44.19 131 SER A CA 1
ATOM 987 C C . SER A 1 131 ? 18.507 -17.786 -18.958 1.00 44.19 131 SER A C 1
ATOM 989 O O . SER A 1 131 ? 17.662 -16.909 -19.090 1.00 44.19 131 SER A O 1
ATOM 991 N N . ILE A 1 132 ? 19.596 -17.876 -19.724 1.00 46.19 132 ILE A N 1
ATOM 992 C CA . ILE A 1 132 ? 19.977 -16.970 -20.816 1.00 46.19 132 ILE A CA 1
ATOM 993 C C . ILE A 1 132 ? 18.939 -17.046 -21.945 1.00 46.19 132 ILE A C 1
ATOM 995 O O . ILE A 1 132 ? 19.160 -17.735 -22.938 1.00 46.19 132 ILE A O 1
ATOM 999 N N . THR A 1 133 ? 17.792 -16.390 -21.825 1.00 42.75 133 THR A N 1
ATOM 1000 C CA . THR A 1 133 ? 16.944 -16.023 -22.965 1.00 42.75 133 THR A CA 1
ATOM 1001 C C . THR A 1 133 ? 16.016 -14.898 -22.535 1.00 42.75 133 THR A C 1
ATOM 1003 O O . THR A 1 133 ? 15.003 -15.184 -21.928 1.00 42.75 133 THR A O 1
ATOM 1006 N N . GLU A 1 134 ? 16.381 -13.654 -22.848 1.00 43.72 134 GLU A N 1
ATOM 1007 C CA . GLU A 1 134 ? 15.467 -12.562 -23.223 1.00 43.72 134 GLU A CA 1
ATOM 1008 C C . GLU A 1 134 ? 16.307 -11.294 -23.428 1.00 43.72 134 GLU A C 1
ATOM 1010 O O . GLU A 1 134 ? 16.776 -10.647 -22.501 1.00 43.72 134 GLU A O 1
ATOM 1015 N N . LEU A 1 135 ? 16.612 -11.014 -24.695 1.00 43.75 135 LEU A N 1
ATOM 1016 C CA . LEU A 1 135 ? 17.167 -9.742 -25.145 1.00 43.75 135 LEU A CA 1
ATOM 1017 C C . LEU A 1 135 ? 16.268 -9.278 -26.288 1.00 43.75 135 LEU A C 1
ATOM 1019 O O . LEU A 1 135 ? 16.379 -9.772 -27.414 1.00 43.75 135 LEU A O 1
ATOM 1023 N N . GLY A 1 136 ? 15.346 -8.378 -25.963 1.00 41.16 136 GLY A N 1
ATOM 1024 C CA . GLY A 1 136 ? 14.478 -7.668 -26.891 1.00 41.16 136 GLY A CA 1
ATOM 1025 C C . GLY A 1 136 ? 14.527 -6.180 -26.561 1.00 41.16 136 GLY A C 1
ATOM 1026 O O . GLY A 1 136 ? 14.210 -5.786 -25.454 1.00 41.16 136 GLY A O 1
ATOM 1027 N N . ASP A 1 137 ? 14.988 -5.391 -27.525 1.00 47.56 137 ASP A N 1
ATOM 1028 C CA . ASP A 1 137 ? 15.218 -3.947 -27.448 1.00 47.56 137 ASP A CA 1
ATOM 1029 C C . ASP A 1 137 ? 13.883 -3.182 -27.638 1.00 47.56 137 ASP A C 1
ATOM 1031 O O . ASP A 1 137 ? 13.187 -3.432 -28.632 1.00 47.56 137 ASP A O 1
ATOM 1035 N N . ARG A 1 138 ? 13.577 -2.247 -26.715 1.00 44.72 138 ARG A N 1
ATOM 1036 C CA . ARG A 1 138 ? 12.324 -1.473 -26.467 1.00 44.72 138 ARG A CA 1
ATOM 1037 C C . ARG A 1 138 ? 11.180 -2.221 -25.748 1.00 44.72 138 ARG A C 1
ATOM 1039 O O . ARG A 1 138 ? 10.388 -2.891 -26.408 1.00 44.72 138 ARG A O 1
ATOM 1046 N N . GLY A 1 139 ? 11.047 -1.987 -24.432 1.00 52.78 139 GLY A N 1
ATOM 1047 C CA . GLY A 1 139 ? 9.895 -2.415 -23.607 1.00 52.78 139 GLY A CA 1
ATOM 1048 C C . GLY A 1 139 ? 10.048 -2.320 -22.072 1.00 52.78 139 GLY A C 1
ATOM 1049 O O . GLY A 1 139 ? 9.075 -2.481 -21.356 1.00 52.78 139 GLY A O 1
ATOM 1050 N N . GLU A 1 140 ? 11.223 -1.997 -21.530 1.00 61.44 140 GLU A N 1
ATOM 1051 C CA . GLU A 1 140 ? 11.551 -2.294 -20.114 1.00 61.44 140 GLU A CA 1
ATOM 1052 C C . GLU A 1 140 ? 10.815 -1.474 -19.039 1.00 61.44 140 GLU A C 1
ATOM 1054 O O . GLU A 1 140 ? 10.447 -1.999 -17.989 1.00 61.44 140 GLU A O 1
ATOM 1059 N N . TYR A 1 141 ? 10.572 -0.180 -19.272 1.00 59.91 141 TYR A N 1
ATOM 1060 C CA . TYR A 1 141 ? 9.736 0.619 -18.362 1.00 59.91 141 TYR A CA 1
ATOM 1061 C C . TYR A 1 141 ? 8.287 0.129 -18.379 1.00 59.91 141 TYR A C 1
ATOM 1063 O O . TYR A 1 141 ? 7.611 0.100 -17.347 1.00 59.91 141 TYR A O 1
ATOM 1071 N N . GLU A 1 142 ? 7.821 -0.271 -19.565 1.00 64.44 142 GLU A N 1
ATOM 1072 C CA . GLU A 1 142 ? 6.517 -0.897 -19.711 1.00 64.44 142 GLU A CA 1
ATOM 1073 C C . GLU A 1 142 ? 6.497 -2.215 -18.938 1.00 64.44 142 GLU A C 1
ATOM 1075 O O . GLU A 1 142 ? 5.495 -2.470 -18.287 1.00 64.44 142 GLU A O 1
ATOM 1080 N N . ASP A 1 143 ? 7.587 -2.982 -18.884 1.00 76.62 143 ASP A N 1
ATOM 1081 C CA . ASP A 1 143 ? 7.651 -4.240 -18.131 1.00 76.62 143 ASP A CA 1
ATOM 1082 C C . ASP A 1 143 ? 7.514 -4.029 -16.611 1.00 76.62 143 ASP A C 1
ATOM 1084 O O . ASP A 1 143 ? 6.692 -4.694 -15.979 1.00 76.62 143 ASP A O 1
ATOM 1088 N N . VAL A 1 144 ? 8.219 -3.056 -16.013 1.00 85.81 144 VAL A N 1
ATOM 1089 C CA . VAL A 1 144 ? 8.087 -2.738 -14.571 1.00 85.81 144 VAL A CA 1
ATOM 1090 C C . VAL A 1 144 ? 6.695 -2.208 -14.243 1.00 85.81 144 VAL A C 1
ATOM 1092 O O . VAL A 1 144 ? 6.068 -2.650 -13.278 1.00 85.81 144 VAL A O 1
ATOM 1095 N N . LEU A 1 145 ? 6.188 -1.259 -15.038 1.00 86.00 145 LEU A N 1
ATOM 1096 C CA . LEU A 1 145 ? 4.851 -0.708 -14.824 1.00 86.00 145 LEU A CA 1
ATOM 1097 C C . LEU A 1 145 ? 3.746 -1.732 -15.081 1.00 86.00 145 LEU A C 1
ATOM 1099 O O . LEU A 1 145 ? 2.720 -1.683 -14.403 1.00 86.00 145 LEU A O 1
ATOM 1103 N N . THR A 1 146 ? 3.940 -2.643 -16.034 1.00 87.06 146 THR A N 1
ATOM 1104 C CA . THR A 1 146 ? 3.012 -3.742 -16.317 1.00 87.06 146 THR A CA 1
ATOM 1105 C C . THR A 1 146 ? 3.020 -4.721 -15.159 1.00 87.06 146 THR A C 1
ATOM 1107 O O . THR A 1 146 ? 1.960 -4.977 -14.603 1.00 87.06 146 THR A O 1
ATOM 1110 N N . ALA A 1 147 ? 4.189 -5.170 -14.692 1.00 91.00 147 ALA A N 1
ATOM 1111 C CA . ALA A 1 147 ? 4.293 -6.049 -13.529 1.00 91.00 147 ALA A CA 1
ATOM 1112 C C . ALA A 1 147 ? 3.669 -5.421 -12.271 1.00 91.00 147 ALA A C 1
ATOM 1114 O O . ALA A 1 147 ? 2.947 -6.089 -11.529 1.00 91.00 147 ALA A O 1
ATOM 1115 N N . PHE A 1 148 ? 3.899 -4.124 -12.046 1.00 93.00 148 PHE A N 1
ATOM 1116 C CA . PHE A 1 148 ? 3.277 -3.370 -10.960 1.00 93.00 148 PHE A CA 1
ATOM 1117 C C . PHE A 1 148 ? 1.752 -3.271 -11.120 1.00 93.00 148 PHE A C 1
ATOM 1119 O O . PHE A 1 148 ? 1.007 -3.527 -10.173 1.00 93.00 148 PHE A O 1
ATOM 1126 N N . GLY A 1 149 ? 1.276 -2.919 -12.316 1.00 92.12 149 GLY A N 1
ATOM 1127 C CA . GLY A 1 149 ? -0.144 -2.778 -12.630 1.00 92.12 149 GLY A CA 1
ATOM 1128 C C . GLY A 1 149 ? -0.914 -4.097 -12.563 1.00 92.12 149 GLY A C 1
ATOM 1129 O O . GLY A 1 149 ? -2.021 -4.121 -12.023 1.00 92.12 149 GLY A O 1
ATOM 1130 N N . ASP A 1 150 ? -0.327 -5.185 -13.055 1.00 93.81 150 ASP A N 1
ATOM 1131 C CA . ASP A 1 150 ? -0.888 -6.535 -13.015 1.00 93.81 150 ASP A CA 1
ATOM 1132 C C . ASP A 1 150 ? -1.011 -7.017 -11.570 1.00 93.81 150 ASP A C 1
ATOM 1134 O O . ASP A 1 150 ? -2.096 -7.419 -11.148 1.00 93.81 150 ASP A O 1
ATOM 1138 N N . TYR A 1 151 ? 0.056 -6.866 -10.776 1.00 96.06 151 TYR A N 1
ATOM 1139 C CA . TYR A 1 151 ? 0.046 -7.231 -9.360 1.00 96.06 151 TYR A CA 1
ATOM 1140 C C . TYR A 1 151 ? -1.036 -6.472 -8.585 1.00 96.06 151 TYR A C 1
ATOM 1142 O O . TYR A 1 151 ? -1.813 -7.058 -7.833 1.00 96.06 151 TYR A O 1
ATOM 1150 N N . LEU A 1 152 ? -1.133 -5.158 -8.795 1.00 95.38 152 LEU A N 1
ATOM 1151 C CA . LEU A 1 152 ? -2.168 -4.338 -8.174 1.00 95.38 152 LEU A CA 1
ATOM 1152 C C . LEU A 1 152 ? -3.580 -4.706 -8.647 1.00 95.38 152 LEU A C 1
ATOM 1154 O O . LEU A 1 152 ? -4.515 -4.686 -7.853 1.00 95.38 152 LEU A O 1
ATOM 1158 N N . SER A 1 153 ? -3.753 -5.044 -9.923 1.00 93.75 153 SER A N 1
ATOM 1159 C CA . SER A 1 153 ? -5.054 -5.452 -10.463 1.00 93.75 153 SER A CA 1
ATOM 1160 C C . SER A 1 153 ? -5.521 -6.790 -9.891 1.00 93.75 153 SER A C 1
ATOM 1162 O O . SER A 1 153 ? -6.721 -6.981 -9.692 1.00 93.75 153 SER A O 1
ATOM 1164 N N . GLU A 1 154 ? -4.587 -7.699 -9.610 1.00 95.81 154 GLU A N 1
ATOM 1165 C CA . GLU A 1 154 ? -4.863 -8.998 -8.996 1.00 95.81 154 GLU A CA 1
ATOM 1166 C C . GLU A 1 154 ? -5.118 -8.888 -7.486 1.00 95.81 154 GLU A C 1
ATOM 1168 O O . GLU A 1 154 ? -6.037 -9.524 -6.967 1.00 95.81 154 GLU A O 1
ATOM 1173 N N . HIS A 1 155 ? -4.341 -8.060 -6.785 1.00 95.94 155 HIS A N 1
ATOM 1174 C CA . HIS A 1 155 ? -4.285 -8.063 -5.322 1.00 95.94 155 HIS A CA 1
ATOM 1175 C C . HIS A 1 155 ? -4.839 -6.807 -4.645 1.00 95.94 155 HIS A C 1
ATOM 1177 O O . HIS A 1 155 ? -4.933 -6.777 -3.424 1.00 95.94 155 HIS A O 1
ATOM 1183 N N . GLY A 1 156 ? -5.211 -5.758 -5.380 1.00 92.06 156 GLY A N 1
ATOM 1184 C CA . GLY A 1 156 ? -5.566 -4.455 -4.802 1.00 92.06 156 GLY A CA 1
ATOM 1185 C C . GLY A 1 156 ? -6.945 -4.382 -4.140 1.00 92.06 156 GLY A C 1
ATOM 1186 O O . GLY A 1 156 ? -7.222 -3.450 -3.386 1.00 92.06 156 GLY A O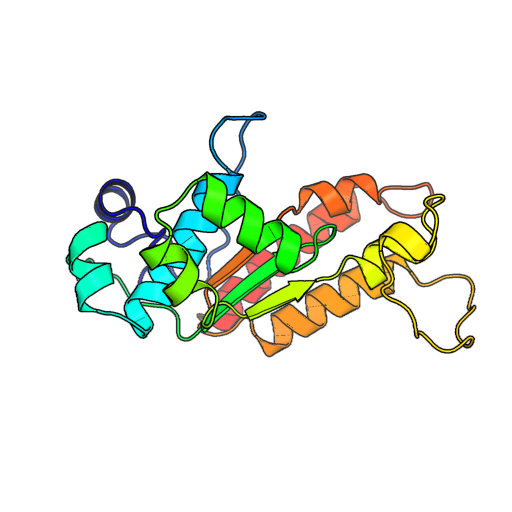 1
ATOM 1187 N N . ARG A 1 157 ? -7.842 -5.339 -4.406 1.00 94.19 157 ARG A N 1
ATOM 1188 C CA . ARG A 1 157 ? -9.201 -5.324 -3.849 1.00 94.19 157 ARG A CA 1
ATOM 1189 C C . ARG A 1 157 ? -9.226 -5.926 -2.447 1.00 94.19 157 ARG A C 1
ATOM 1191 O O . ARG A 1 157 ? -8.820 -7.065 -2.264 1.00 94.19 157 ARG A O 1
ATOM 1198 N N . GLY A 1 158 ? -9.773 -5.172 -1.491 1.00 93.00 158 GLY A N 1
ATOM 1199 C CA . GLY A 1 158 ? -9.884 -5.600 -0.093 1.00 93.00 158 GL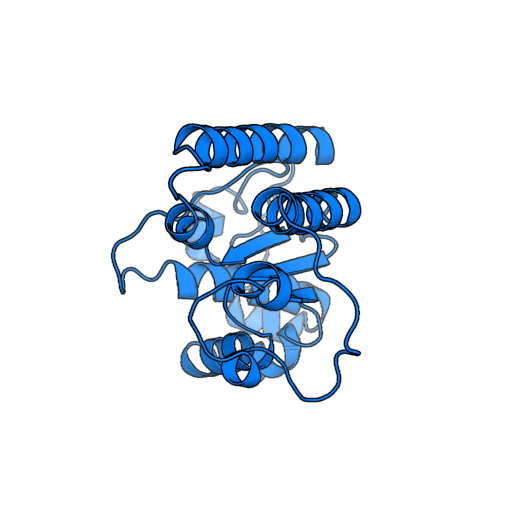Y A CA 1
ATOM 1200 C C . GLY A 1 158 ? -8.555 -5.609 0.664 1.00 93.00 158 GLY A C 1
ATOM 1201 O O . GLY A 1 158 ? -8.522 -6.050 1.806 1.00 93.00 158 GLY A O 1
ATOM 1202 N N . SER A 1 159 ? -7.466 -5.123 0.067 1.00 95.50 159 SER A N 1
ATOM 1203 C CA . SER A 1 159 ? -6.131 -5.195 0.649 1.00 95.50 159 SER A CA 1
ATOM 1204 C C . SER A 1 159 ? -5.592 -3.836 1.086 1.00 95.50 159 SER A C 1
ATOM 1206 O O . SER A 1 159 ? -6.022 -2.775 0.627 1.00 95.50 159 SER A O 1
ATOM 1208 N N . LEU A 1 160 ? -4.601 -3.885 1.973 1.00 97.06 160 LEU A N 1
ATOM 1209 C CA . LEU A 1 160 ? -3.686 -2.781 2.221 1.00 97.06 160 LEU A CA 1
ATOM 1210 C C . LEU A 1 160 ? -2.420 -3.014 1.397 1.00 97.06 160 LEU A C 1
ATOM 1212 O O . LEU A 1 160 ? -1.712 -3.995 1.619 1.00 97.06 160 LEU A O 1
ATOM 1216 N N . VAL A 1 161 ? -2.114 -2.099 0.477 1.00 97.88 161 VAL A N 1
ATOM 1217 C CA . VAL A 1 161 ? -0.887 -2.154 -0.328 1.00 97.88 161 VAL A CA 1
ATOM 1218 C C . VAL A 1 161 ? 0.055 -1.020 0.068 1.00 97.88 161 VAL A C 1
ATOM 1220 O O . VAL A 1 161 ? -0.245 0.156 -0.144 1.00 97.88 161 VAL A O 1
ATOM 1223 N N . CYS A 1 162 ? 1.214 -1.373 0.618 1.00 97.56 162 CYS A N 1
ATOM 1224 C CA . CYS A 1 162 ? 2.321 -0.460 0.885 1.00 97.56 162 CYS A CA 1
ATOM 1225 C C . CYS A 1 162 ? 3.300 -0.475 -0.298 1.00 97.56 162 CYS A C 1
ATOM 1227 O O . CYS A 1 162 ? 3.661 -1.543 -0.786 1.00 97.56 162 CYS A O 1
ATOM 1229 N N . ILE A 1 163 ? 3.720 0.705 -0.766 1.00 96.38 163 ILE A N 1
ATOM 1230 C CA . ILE A 1 163 ? 4.623 0.855 -1.919 1.00 96.38 163 ILE A CA 1
ATOM 1231 C C . ILE A 1 163 ? 5.867 1.633 -1.483 1.00 96.38 163 ILE A C 1
ATOM 1233 O O . ILE A 1 163 ? 5.763 2.813 -1.135 1.00 96.38 163 ILE A O 1
ATOM 1237 N N . ASP A 1 164 ? 7.029 0.989 -1.547 1.00 91.94 164 ASP A N 1
ATOM 1238 C CA . ASP A 1 164 ? 8.316 1.511 -1.084 1.00 91.94 164 ASP A CA 1
ATOM 1239 C C . ASP A 1 164 ? 9.407 1.419 -2.176 1.00 91.94 164 ASP A C 1
ATOM 1241 O O . ASP A 1 164 ? 10.010 0.369 -2.391 1.00 91.94 164 ASP A O 1
ATOM 1245 N N . SER A 1 165 ? 9.678 2.481 -2.931 1.00 90.88 165 SER A N 1
ATOM 1246 C CA . SER A 1 165 ? 9.003 3.781 -2.903 1.00 90.88 165 SER A CA 1
ATOM 1247 C C . SER A 1 165 ? 8.569 4.204 -4.301 1.00 90.88 165 SER A C 1
ATOM 1249 O O . SER A 1 165 ? 9.223 3.916 -5.298 1.00 90.88 165 SER A O 1
ATOM 1251 N N . VAL A 1 166 ? 7.483 4.974 -4.410 1.00 89.06 166 VAL A N 1
ATOM 1252 C CA . VAL A 1 166 ? 7.072 5.534 -5.716 1.00 89.06 166 VAL A CA 1
ATOM 1253 C C . VAL A 1 166 ? 8.112 6.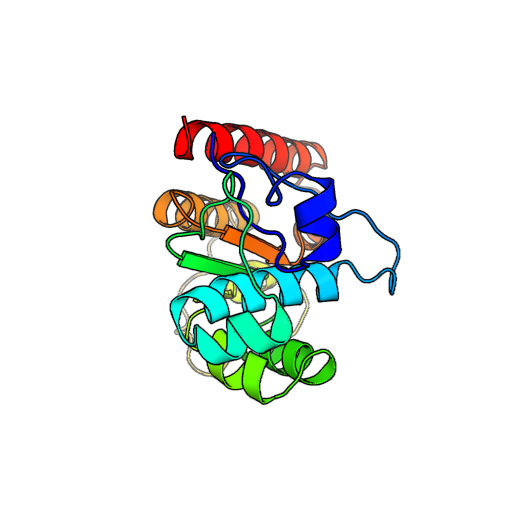498 -6.304 1.00 89.06 166 VAL A C 1
ATOM 1255 O O . VAL A 1 166 ? 8.069 6.798 -7.495 1.00 89.06 166 VAL A O 1
ATOM 1258 N N . THR A 1 167 ? 9.052 6.991 -5.491 1.00 87.44 167 THR A N 1
ATOM 1259 C CA . THR A 1 167 ? 10.187 7.791 -5.961 1.00 87.44 167 THR A CA 1
ATOM 1260 C C . THR A 1 167 ? 11.207 6.981 -6.750 1.00 87.44 167 THR A C 1
ATOM 1262 O O . THR A 1 167 ? 11.904 7.571 -7.570 1.00 87.44 167 THR A O 1
ATOM 1265 N N . ASP A 1 168 ? 11.245 5.656 -6.612 1.00 87.56 168 ASP A N 1
ATOM 1266 C CA . ASP A 1 168 ? 12.123 4.812 -7.431 1.00 87.56 168 ASP A CA 1
ATOM 1267 C C . ASP A 1 168 ? 11.717 4.882 -8.913 1.00 87.56 168 ASP A C 1
ATOM 1269 O O . ASP A 1 168 ? 12.566 4.985 -9.796 1.00 87.56 168 ASP A O 1
ATOM 1273 N N . LEU A 1 169 ? 10.414 5.007 -9.199 1.00 82.81 169 LEU A N 1
ATOM 1274 C CA . LEU A 1 169 ? 9.905 5.244 -10.558 1.00 82.81 169 LEU A CA 1
ATOM 1275 C C . LEU A 1 169 ? 10.367 6.587 -11.147 1.00 82.81 169 LEU A C 1
ATOM 1277 O O . LEU A 1 169 ? 10.422 6.743 -12.364 1.00 82.81 169 LEU A O 1
ATOM 1281 N N . VAL A 1 170 ? 10.704 7.570 -10.304 1.00 80.50 170 VAL A N 1
ATOM 1282 C CA . VAL A 1 170 ? 11.275 8.849 -10.757 1.00 80.50 170 VAL A CA 1
ATOM 1283 C C . VAL A 1 170 ? 12.720 8.664 -11.195 1.00 80.50 170 VAL A C 1
ATOM 1285 O O . VAL A 1 170 ? 13.154 9.295 -12.152 1.00 80.50 170 VAL A O 1
ATOM 1288 N N . SER A 1 171 ? 13.481 7.809 -10.515 1.00 70.75 171 SER A N 1
ATOM 1289 C CA . SER A 1 171 ? 14.869 7.523 -10.884 1.00 70.75 171 SER A CA 1
ATOM 1290 C C . SER A 1 171 ? 14.996 6.783 -12.219 1.00 70.75 171 SER A C 1
ATOM 1292 O O . SER A 1 171 ? 16.067 6.815 -12.819 1.00 70.75 171 SER A O 1
ATOM 1294 N N . MET A 1 172 ? 13.904 6.191 -12.708 1.00 67.31 172 MET A N 1
ATOM 1295 C CA . MET A 1 172 ? 13.797 5.591 -14.042 1.00 67.31 172 MET A CA 1
ATOM 1296 C C . MET A 1 172 ? 13.509 6.601 -15.161 1.00 67.31 172 MET A C 1
ATOM 1298 O O . MET A 1 172 ? 13.587 6.242 -16.335 1.00 67.31 172 MET A O 1
ATOM 1302 N N . VAL A 1 173 ? 13.190 7.857 -14.825 1.00 63.84 173 VAL A N 1
ATOM 1303 C CA . VAL A 1 173 ? 12.988 8.930 -15.810 1.00 63.84 173 VAL A CA 1
ATOM 1304 C C . VAL A 1 173 ? 14.288 9.114 -16.597 1.00 63.84 173 VAL A C 1
ATOM 1306 O O . VAL A 1 173 ? 15.302 9.572 -16.067 1.00 63.84 173 VAL A O 1
ATOM 1309 N N . SER A 1 174 ? 14.248 8.729 -17.868 1.00 63.84 174 SER A N 1
ATOM 1310 C CA . SER A 1 174 ? 15.354 8.780 -18.827 1.00 63.84 174 SER A CA 1
ATOM 1311 C C . SER A 1 174 ? 14.891 9.480 -20.110 1.00 63.84 174 SER A C 1
ATOM 1313 O O . SER A 1 174 ? 13.797 10.038 -20.138 1.00 63.84 174 SER A O 1
ATOM 1315 N N . ASP A 1 175 ? 15.698 9.476 -21.176 1.00 57.66 175 ASP A N 1
ATOM 1316 C CA . ASP A 1 175 ? 15.334 10.123 -22.449 1.00 57.66 175 ASP A CA 1
ATOM 1317 C C . ASP A 1 175 ? 14.014 9.583 -23.061 1.00 57.66 175 ASP A C 1
ATOM 1319 O O . ASP A 1 175 ? 13.406 10.276 -23.878 1.00 57.66 175 ASP A O 1
ATOM 1323 N N . ASP A 1 176 ? 13.551 8.393 -22.644 1.00 57.50 176 ASP A N 1
ATOM 1324 C CA . ASP A 1 176 ? 12.324 7.733 -23.121 1.00 57.50 176 ASP A CA 1
ATOM 1325 C C . ASP A 1 176 ? 11.141 7.758 -22.120 1.00 57.50 176 ASP A C 1
ATOM 1327 O O . ASP A 1 176 ? 10.042 7.325 -22.473 1.00 57.50 176 ASP A O 1
ATOM 1331 N N . THR A 1 177 ? 11.318 8.275 -20.896 1.00 63.19 177 THR A N 1
ATOM 1332 C CA . THR A 1 177 ? 10.256 8.334 -19.867 1.00 63.19 177 THR A CA 1
ATOM 1333 C C . THR A 1 177 ? 10.092 9.759 -19.365 1.00 63.19 177 THR A C 1
ATOM 1335 O O . THR A 1 177 ? 11.028 10.339 -18.819 1.00 63.19 177 THR A O 1
ATOM 1338 N N . ASP A 1 178 ? 8.886 10.314 -19.471 1.00 73.00 178 ASP A N 1
ATOM 1339 C CA . ASP A 1 178 ? 8.600 11.666 -19.005 1.00 73.00 178 ASP A CA 1
ATOM 1340 C C . ASP A 1 178 ? 8.051 11.654 -17.569 1.00 73.00 178 ASP A C 1
ATOM 1342 O O . ASP A 1 178 ? 7.320 10.762 -17.141 1.00 73.00 178 ASP A O 1
ATOM 1346 N N . TRP A 1 179 ? 8.289 12.732 -16.816 1.00 79.25 179 TRP A N 1
ATOM 1347 C CA . TRP A 1 179 ? 7.657 12.952 -15.501 1.00 79.25 179 TRP A CA 1
ATOM 1348 C C . TRP A 1 179 ? 6.118 12.840 -15.542 1.00 79.25 179 TRP A C 1
ATOM 1350 O O . TRP A 1 179 ? 5.464 12.533 -14.538 1.00 79.25 179 TRP A O 1
ATOM 1360 N N . SER A 1 180 ? 5.515 13.098 -16.708 1.00 79.12 180 SER A N 1
ATOM 1361 C CA . SER A 1 180 ? 4.083 12.903 -16.922 1.00 79.12 180 SER A CA 1
ATOM 1362 C C . SER A 1 180 ? 3.637 11.462 -16.713 1.00 79.12 180 SER A C 1
ATOM 1364 O O . SER A 1 180 ? 2.510 11.273 -16.260 1.00 79.12 180 SER A O 1
ATOM 1366 N N . ASP A 1 181 ? 4.488 10.476 -16.974 1.00 79.31 181 ASP A N 1
ATOM 1367 C CA . ASP A 1 181 ? 4.132 9.060 -16.901 1.00 79.31 181 ASP A CA 1
ATOM 1368 C C . ASP A 1 181 ? 3.976 8.623 -15.445 1.00 79.31 181 ASP A C 1
ATOM 1370 O O . ASP A 1 181 ? 2.933 8.088 -15.069 1.00 79.31 181 ASP A O 1
ATOM 1374 N N . VAL A 1 182 ? 4.906 9.023 -14.571 1.00 83.00 182 VAL A N 1
ATOM 1375 C CA . VAL A 1 182 ? 4.782 8.836 -13.113 1.00 83.00 182 VAL A CA 1
ATOM 1376 C C . VAL A 1 182 ? 3.514 9.517 -12.582 1.00 83.00 182 VAL A C 1
ATOM 1378 O O . VAL A 1 182 ? 2.749 8.940 -11.805 1.00 83.00 182 VAL A O 1
ATOM 1381 N N . ALA A 1 183 ? 3.221 10.738 -13.041 1.00 86.81 183 ALA A N 1
ATOM 1382 C CA . ALA A 1 183 ? 1.994 11.431 -12.655 1.00 86.81 183 ALA A CA 1
ATOM 1383 C C . ALA A 1 183 ? 0.723 10.714 -13.155 1.00 86.81 183 ALA A C 1
ATOM 1385 O O . ALA A 1 183 ? -0.317 10.768 -12.489 1.00 86.81 183 ALA A O 1
ATOM 1386 N N . MET A 1 184 ? 0.777 10.060 -14.318 1.00 87.25 184 MET A N 1
ATOM 1387 C CA . MET A 1 184 ? -0.318 9.251 -14.854 1.00 87.25 184 MET A CA 1
ATOM 1388 C C . MET A 1 184 ? -0.511 7.962 -14.058 1.00 87.25 184 MET A C 1
ATOM 1390 O O . MET A 1 184 ? -1.658 7.649 -13.740 1.00 87.25 184 MET A O 1
ATOM 1394 N N . VAL A 1 185 ? 0.567 7.291 -13.643 1.00 87.25 185 VAL A N 1
ATOM 1395 C CA . VAL A 1 185 ? 0.516 6.132 -12.736 1.00 87.25 185 VAL A CA 1
ATOM 1396 C C . VAL A 1 185 ? -0.189 6.507 -11.433 1.00 87.25 185 VAL A C 1
ATOM 1398 O O . VAL A 1 185 ? -1.168 5.863 -11.063 1.00 87.25 185 VAL A O 1
ATOM 1401 N N . MET A 1 186 ? 0.195 7.612 -10.786 1.00 91.12 186 MET A N 1
ATOM 1402 C CA . MET A 1 186 ? -0.448 8.049 -9.535 1.00 91.12 186 MET A CA 1
ATOM 1403 C C . MET A 1 186 ? -1.939 8.379 -9.709 1.00 91.12 186 MET A C 1
ATOM 1405 O O . MET A 1 186 ? -2.760 8.085 -8.835 1.00 91.12 186 MET A O 1
ATOM 1409 N N . LYS A 1 187 ? -2.325 8.977 -10.844 1.00 91.69 187 LYS A N 1
ATOM 1410 C CA . LYS A 1 187 ? -3.741 9.219 -11.175 1.00 91.69 187 LYS A CA 1
ATOM 1411 C C . LYS A 1 187 ? -4.497 7.915 -11.429 1.00 91.69 187 LYS A C 1
ATOM 1413 O O . LYS A 1 187 ? -5.647 7.805 -11.005 1.00 91.69 187 LYS A O 1
ATOM 1418 N N . GLY A 1 188 ? -3.863 6.964 -12.111 1.00 92.00 188 GLY A N 1
ATOM 1419 C CA . GLY A 1 188 ? -4.386 5.625 -12.362 1.00 92.00 188 GLY A CA 1
ATOM 1420 C C . GLY A 1 188 ? -4.633 4.874 -11.060 1.00 92.00 188 GLY A C 1
ATOM 1421 O O . GLY A 1 188 ? -5.753 4.431 -10.833 1.00 92.00 188 GLY A O 1
ATOM 1422 N N . LEU A 1 189 ? -3.645 4.854 -10.162 1.00 92.50 189 LEU A N 1
ATOM 1423 C CA . LEU A 1 189 ? -3.735 4.218 -8.848 1.00 92.50 189 LEU A CA 1
ATOM 1424 C C . LEU A 1 189 ? -4.896 4.779 -8.024 1.00 92.50 189 LEU A C 1
ATOM 1426 O O . LEU A 1 189 ? -5.703 4.022 -7.499 1.00 92.50 189 LEU A O 1
ATOM 1430 N N . LYS A 1 190 ? -5.044 6.109 -7.974 1.00 93.31 190 LYS A N 1
ATOM 1431 C CA . LYS A 1 190 ? -6.177 6.742 -7.283 1.00 93.31 190 LYS A CA 1
ATOM 1432 C C . LYS A 1 190 ? -7.527 6.301 -7.850 1.00 93.31 190 LYS A C 1
ATOM 1434 O O . LYS A 1 190 ? -8.479 6.122 -7.096 1.00 93.31 190 LYS A O 1
ATOM 1439 N N . LYS A 1 191 ? -7.631 6.187 -9.175 1.00 94.06 191 LYS A N 1
ATOM 1440 C CA . LYS A 1 191 ? -8.863 5.750 -9.833 1.00 94.06 191 LYS A CA 1
ATOM 1441 C C . LYS A 1 191 ? -9.150 4.273 -9.543 1.00 94.06 191 LYS A C 1
ATOM 1443 O O . LYS A 1 191 ? -10.281 3.952 -9.204 1.00 94.06 191 LYS A O 1
ATOM 1448 N N . ALA A 1 192 ? -8.137 3.418 -9.651 1.00 93.50 192 ALA A N 1
ATOM 1449 C CA . ALA A 1 192 ? -8.250 1.985 -9.413 1.00 93.50 192 ALA A CA 1
ATOM 1450 C C . ALA A 1 192 ? -8.627 1.679 -7.956 1.00 93.50 192 ALA A C 1
ATOM 1452 O O . ALA A 1 192 ? -9.592 0.961 -7.725 1.00 93.50 192 ALA A O 1
ATOM 1453 N N . ALA A 1 193 ? -7.959 2.317 -6.987 1.00 92.75 193 ALA A N 1
ATOM 1454 C CA . ALA A 1 193 ? -8.279 2.180 -5.567 1.00 92.75 193 ALA A CA 1
ATOM 1455 C C . ALA A 1 193 ? -9.749 2.515 -5.279 1.00 92.75 193 ALA A C 1
ATOM 1457 O O . ALA A 1 193 ? -10.438 1.749 -4.613 1.00 92.75 193 ALA A O 1
ATOM 1458 N N . TYR A 1 194 ? -10.255 3.613 -5.851 1.00 91.94 194 TYR A N 1
ATOM 1459 C CA . TYR A 1 194 ? -11.663 3.972 -5.710 1.00 91.94 194 TYR A CA 1
ATOM 1460 C C . TYR A 1 194 ? -12.594 2.908 -6.306 1.00 91.94 194 TYR A C 1
ATOM 1462 O O . TYR A 1 194 ? -13.591 2.569 -5.688 1.00 91.94 194 TYR A O 1
ATOM 1470 N N . GLU A 1 195 ? -12.284 2.364 -7.486 1.00 90.50 195 GLU A N 1
ATOM 1471 C CA . GLU A 1 195 ? -13.099 1.319 -8.125 1.00 90.50 195 GLU A CA 1
ATOM 1472 C C . GLU A 1 195 ? -13.064 -0.020 -7.371 1.00 90.50 195 GLU A C 1
ATOM 1474 O O . GLU A 1 195 ? -14.038 -0.772 -7.415 1.00 90.50 195 GLU A O 1
ATOM 1479 N N . TRP A 1 196 ? -11.975 -0.331 -6.667 1.00 89.06 196 TRP A N 1
ATOM 1480 C CA . TRP A 1 196 ? -11.875 -1.562 -5.886 1.00 89.06 196 TRP A CA 1
ATOM 1481 C C . TRP A 1 196 ? -12.728 -1.555 -4.618 1.00 89.06 196 TRP A C 1
ATOM 1483 O O . TRP A 1 196 ? -13.119 -2.638 -4.184 1.00 89.06 196 TRP A O 1
ATOM 1493 N N . ASP A 1 197 ? -13.061 -0.380 -4.084 1.00 80.81 197 ASP A N 1
ATOM 1494 C CA . ASP A 1 197 ? -13.880 -0.214 -2.873 1.00 80.81 197 ASP A CA 1
ATOM 1495 C C . ASP A 1 197 ? -15.252 0.456 -3.122 1.00 80.81 197 ASP A C 1
ATOM 1497 O O . ASP A 1 197 ? -16.050 0.622 -2.200 1.00 80.81 197 ASP A O 1
ATOM 1501 N N . ALA A 1 198 ? -15.543 0.838 -4.372 1.00 57.88 198 ALA A N 1
ATOM 1502 C CA . ALA A 1 198 ? -16.856 1.330 -4.807 1.00 57.88 198 ALA A CA 1
ATOM 1503 C C . ALA A 1 198 ? -17.924 0.222 -4.831 1.00 57.88 198 ALA A C 1
ATOM 1505 O O . ALA A 1 198 ? -19.094 0.560 -4.525 1.00 57.88 198 ALA A O 1
#